Protein AF-A0A177G9Q6-F1 (afdb_monomer_lite)

Structure (mmCIF, N/CA/C/O backbone):
data_AF-A0A177G9Q6-F1
#
_entry.id   AF-A0A177G9Q6-F1
#
loop_
_atom_site.group_PDB
_atom_site.id
_atom_site.type_symbol
_atom_site.label_atom_id
_atom_site.label_alt_id
_atom_site.label_comp_id
_atom_site.label_asym_id
_atom_site.label_entity_id
_atom_site.label_seq_id
_atom_site.pdbx_PDB_ins_code
_atom_site.Cartn_x
_atom_site.Cartn_y
_atom_site.Cartn_z
_atom_site.occupancy
_atom_site.B_iso_or_equiv
_atom_site.auth_seq_id
_atom_site.auth_comp_id
_atom_site.auth_asym_id
_atom_site.auth_atom_id
_atom_site.pdbx_PDB_model_num
ATOM 1 N N . MET A 1 1 ? -25.061 -40.776 33.894 1.00 42.31 1 MET A N 1
ATOM 2 C CA . MET A 1 1 ? -26.021 -39.668 33.705 1.00 42.31 1 MET A CA 1
ATOM 3 C C . MET A 1 1 ? -25.817 -38.710 34.873 1.00 42.31 1 MET A C 1
ATOM 5 O O . MET A 1 1 ? -26.191 -39.049 35.984 1.00 42.31 1 MET A O 1
ATOM 9 N N . TYR A 1 2 ? -25.082 -37.614 34.669 1.00 44.81 2 TYR A N 1
ATOM 10 C CA . TYR A 1 2 ? -24.758 -36.653 35.731 1.00 44.81 2 TYR A CA 1
ATOM 11 C C . TYR A 1 2 ? -25.909 -35.644 35.813 1.00 44.81 2 TYR A C 1
ATOM 13 O O . TYR A 1 2 ? -26.026 -34.773 34.953 1.00 44.81 2 TYR A O 1
ATOM 21 N N . SER A 1 3 ? -26.826 -35.818 36.769 1.00 57.97 3 SER A N 1
ATOM 22 C CA . SER A 1 3 ? -27.884 -34.833 37.003 1.00 57.97 3 SER A CA 1
ATOM 23 C C . SER A 1 3 ? -27.268 -33.638 37.719 1.00 57.97 3 SER A C 1
ATOM 25 O O . SER A 1 3 ? -26.846 -33.749 38.870 1.00 57.97 3 SER A O 1
ATOM 27 N N . VAL A 1 4 ? -27.191 -32.506 37.030 1.00 67.00 4 VAL A N 1
ATOM 28 C CA . VAL A 1 4 ? -26.688 -31.271 37.624 1.00 67.00 4 VAL A CA 1
ATOM 29 C C . VAL A 1 4 ? -27.657 -30.815 38.727 1.00 67.00 4 VAL A C 1
ATOM 31 O O . VAL A 1 4 ? -28.857 -30.740 38.452 1.00 67.00 4 VAL A O 1
ATOM 34 N N . PRO A 1 5 ? -27.186 -30.518 39.954 1.00 74.94 5 PRO A N 1
ATOM 35 C CA . PRO A 1 5 ? -28.054 -30.078 41.039 1.00 74.94 5 PRO A CA 1
ATOM 36 C C . PRO A 1 5 ? -28.786 -28.790 40.666 1.00 74.94 5 PRO A C 1
ATOM 38 O O . PRO A 1 5 ? -28.171 -27.814 40.232 1.00 74.94 5 PRO A O 1
ATOM 41 N N . VAL A 1 6 ? -30.100 -28.802 40.864 1.00 76.50 6 VAL A N 1
ATOM 42 C CA . VAL A 1 6 ? -30.964 -27.632 40.734 1.00 76.50 6 VAL A CA 1
ATOM 43 C C . VAL A 1 6 ? -31.410 -27.250 42.140 1.00 76.50 6 VAL A C 1
ATOM 45 O O . VAL A 1 6 ? -32.151 -27.996 42.778 1.00 76.50 6 VAL A O 1
ATOM 48 N N . VAL A 1 7 ? -30.936 -26.112 42.640 1.00 84.81 7 VAL A N 1
ATOM 49 C CA . VAL A 1 7 ? -31.293 -25.587 43.965 1.00 84.81 7 VAL A CA 1
ATOM 50 C C . VAL A 1 7 ? -32.283 -24.448 43.771 1.00 84.81 7 VAL A C 1
ATOM 52 O O . VAL A 1 7 ? -32.033 -23.535 42.990 1.00 84.81 7 VAL A O 1
ATOM 55 N N . LYS A 1 8 ? -33.419 -24.490 44.465 1.00 80.31 8 LYS A N 1
ATOM 56 C CA . LYS A 1 8 ? -34.385 -23.387 44.461 1.00 80.31 8 LYS A CA 1
ATOM 57 C C . LYS A 1 8 ? -34.180 -22.520 45.694 1.00 80.31 8 LYS A C 1
ATOM 59 O O . LYS A 1 8 ? -34.142 -23.046 46.802 1.00 80.31 8 LYS A O 1
ATOM 64 N N . ASP A 1 9 ? -34.098 -21.216 45.477 1.00 80.75 9 ASP A N 1
ATOM 65 C CA . ASP A 1 9 ? -34.126 -20.192 46.516 1.00 80.75 9 ASP A CA 1
ATOM 66 C C . ASP A 1 9 ? -35.267 -19.219 46.192 1.00 80.75 9 ASP A C 1
ATOM 68 O O . ASP A 1 9 ? -35.177 -18.394 45.279 1.00 80.75 9 ASP A O 1
ATOM 72 N N . GLY A 1 10 ? -36.409 -19.409 46.855 1.00 84.19 10 GLY A N 1
ATOM 73 C CA . GLY A 1 10 ? -37.649 -18.708 46.520 1.00 84.19 10 GLY A CA 1
ATOM 74 C C . GLY A 1 10 ? -38.084 -18.949 45.068 1.00 84.19 10 GLY A C 1
ATOM 75 O O . GLY A 1 10 ? -38.357 -20.082 44.666 1.00 84.19 10 GLY A O 1
ATOM 76 N N . THR A 1 11 ? -38.172 -17.874 44.278 1.00 78.44 11 THR A N 1
ATOM 77 C CA . THR A 1 11 ? -38.502 -17.915 42.840 1.00 78.44 11 THR A CA 1
ATOM 78 C C . THR A 1 11 ? -37.280 -18.123 41.941 1.00 78.44 11 THR A C 1
ATOM 80 O O . THR A 1 11 ? -37.437 -18.335 40.737 1.00 78.44 11 THR A O 1
ATOM 83 N N . VAL A 1 12 ? -36.066 -18.086 42.497 1.00 58.09 12 VAL A N 1
ATOM 84 C CA . VAL A 1 12 ? -34.815 -18.221 41.750 1.00 58.09 12 VAL A CA 1
ATOM 85 C C . VAL A 1 12 ? -34.388 -19.684 41.723 1.00 58.09 12 VAL A C 1
ATOM 87 O O . VAL A 1 12 ? -34.431 -20.396 42.725 1.00 58.09 12 VAL A O 1
ATOM 90 N N . THR A 1 13 ? -33.976 -20.148 40.546 1.00 74.19 13 THR A N 1
ATOM 91 C CA . THR A 1 13 ? -33.440 -21.496 40.351 1.00 74.19 13 THR A CA 1
ATOM 92 C C . THR A 1 13 ? -31.955 -21.406 40.023 1.00 74.19 13 THR A C 1
ATOM 94 O O . THR A 1 13 ? -31.574 -20.862 38.989 1.00 74.19 13 THR A O 1
ATOM 97 N N . TRP A 1 14 ? -31.128 -21.959 40.901 1.00 69.69 14 TRP A N 1
ATOM 98 C CA . TRP A 1 14 ? -29.680 -22.041 40.770 1.00 69.69 14 TRP A CA 1
ATOM 99 C C . TRP A 1 14 ? -29.287 -23.395 40.179 1.00 69.69 14 TRP A C 1
ATOM 101 O O . TRP A 1 14 ? -29.721 -24.443 40.657 1.00 69.69 14 TRP A O 1
ATOM 111 N N . GLN A 1 15 ? -28.449 -23.381 39.146 1.00 71.06 15 GLN A N 1
ATOM 112 C CA . GLN A 1 15 ? -27.892 -24.581 38.523 1.00 71.06 15 GLN A CA 1
ATOM 113 C C . GLN A 1 15 ? -26.395 -24.352 38.292 1.00 71.06 15 GLN A C 1
ATOM 115 O O . GLN A 1 15 ? -26.015 -23.393 37.624 1.00 71.06 15 GLN A O 1
ATOM 120 N N . PHE A 1 16 ? -25.545 -25.214 38.852 1.00 65.50 16 PHE A N 1
ATOM 121 C CA . PHE A 1 16 ? -24.084 -25.068 38.803 1.00 65.50 16 PHE A CA 1
ATOM 122 C C . PHE A 1 16 ? -23.466 -26.027 37.784 1.00 65.50 16 PHE A C 1
ATOM 124 O O . PHE A 1 16 ? -23.753 -27.213 37.827 1.00 65.50 16 PHE A O 1
ATOM 131 N N . GLY A 1 17 ? -22.569 -25.559 36.913 1.00 58.47 17 GLY A N 1
ATOM 132 C CA . GLY A 1 17 ? -21.760 -26.455 36.071 1.00 58.47 17 GLY A CA 1
ATOM 133 C C . GLY A 1 17 ? -22.333 -26.796 34.692 1.00 58.47 17 GLY A C 1
ATOM 134 O O . GLY A 1 17 ? -21.924 -27.792 34.104 1.00 58.47 17 GLY A O 1
ATOM 135 N N . GLN A 1 18 ? -23.243 -25.980 34.149 1.00 54.97 18 GLN A N 1
ATOM 136 C CA . GLN A 1 18 ? -23.388 -25.891 32.694 1.00 54.97 18 GLN A CA 1
ATOM 137 C C . GLN A 1 18 ? -22.551 -24.723 32.176 1.00 54.97 18 GLN A C 1
ATOM 139 O O . GLN A 1 18 ? -22.666 -23.607 32.681 1.00 54.97 18 GLN A O 1
ATOM 144 N N . GLU A 1 19 ? -21.760 -24.980 31.139 1.00 53.16 19 GLU A N 1
ATOM 145 C CA . GLU A 1 19 ? -21.202 -23.952 30.268 1.00 53.16 19 GLU A CA 1
ATOM 146 C C . GLU A 1 19 ? -22.377 -23.292 29.530 1.00 53.16 19 GLU A C 1
ATOM 148 O O . GLU A 1 19 ? -22.834 -23.749 28.485 1.00 53.16 19 GLU A O 1
ATOM 153 N N . LYS A 1 20 ? -22.985 -22.276 30.147 1.00 52.31 20 LYS A N 1
ATOM 154 C CA . LYS A 1 20 ? -23.973 -21.449 29.460 1.00 52.31 20 LYS A CA 1
ATOM 155 C C . LYS A 1 20 ? -23.225 -20.364 28.706 1.00 52.31 20 LYS A C 1
ATOM 157 O O . LYS A 1 20 ? -22.438 -19.634 29.304 1.00 52.31 20 LYS A O 1
ATOM 162 N N . ALA A 1 21 ? -23.520 -20.236 27.414 1.00 50.88 21 ALA A N 1
ATOM 163 C CA . ALA A 1 21 ? -23.187 -19.053 26.639 1.00 50.88 21 ALA A CA 1
ATOM 164 C C . ALA A 1 21 ? -23.815 -17.835 27.337 1.00 50.88 21 ALA A C 1
ATOM 166 O O . ALA A 1 21 ? -25.024 -17.616 27.271 1.00 50.88 21 ALA A O 1
ATOM 167 N N . SER A 1 22 ? -23.008 -17.096 28.094 1.00 55.69 22 SER A N 1
ATOM 168 C CA . SER A 1 22 ? -23.410 -15.812 28.652 1.00 55.69 22 SER A CA 1
ATOM 169 C C . SER A 1 22 ? -23.321 -14.791 27.525 1.00 55.69 22 SER A C 1
ATOM 171 O O . SER A 1 22 ? -22.231 -14.499 27.039 1.00 55.69 22 SER A O 1
ATOM 173 N N . THR A 1 23 ? -24.463 -14.286 27.065 1.00 57.28 23 THR A N 1
ATOM 174 C CA . THR A 1 23 ? -24.506 -13.213 26.070 1.00 57.28 23 THR A CA 1
ATOM 175 C C . THR A 1 23 ? -24.703 -11.892 26.796 1.00 57.28 23 THR A C 1
ATOM 177 O O . THR A 1 23 ? -25.769 -11.630 27.349 1.00 57.28 23 THR A O 1
ATOM 180 N N . ILE A 1 24 ? -23.676 -11.047 26.787 1.00 63.47 24 ILE A N 1
ATOM 181 C CA . ILE A 1 24 ? -23.816 -9.639 27.152 1.00 63.47 24 ILE A CA 1
ATOM 182 C C . ILE A 1 24 ? -24.292 -8.923 25.886 1.00 63.47 24 ILE A C 1
ATOM 184 O O . ILE A 1 24 ? -23.531 -8.788 24.934 1.00 63.47 24 ILE A O 1
ATOM 188 N N . SER A 1 25 ? -25.555 -8.490 25.849 1.00 65.50 25 SER A N 1
ATOM 189 C CA . SER A 1 25 ? -26.095 -7.734 24.704 1.00 65.50 25 SER A CA 1
ATOM 190 C C . SER A 1 25 ? -25.473 -6.341 24.579 1.00 65.50 25 SER A C 1
ATOM 192 O O . SER A 1 25 ? -25.508 -5.732 23.514 1.00 65.50 25 SER A O 1
ATOM 194 N N . SER A 1 26 ? -24.938 -5.837 25.694 1.00 64.25 26 SER A N 1
ATOM 195 C CA . SER A 1 26 ? -24.557 -4.449 25.889 1.00 64.25 26 SER A CA 1
ATOM 196 C C . SER A 1 26 ? -23.526 -4.335 27.021 1.00 64.25 26 SER A C 1
ATOM 198 O O . SER A 1 26 ? -23.869 -4.590 28.170 1.00 64.25 26 SER A O 1
ATOM 200 N N . GLY A 1 27 ? -22.271 -3.976 26.713 1.00 67.38 27 GLY A N 1
ATOM 201 C CA . GLY A 1 27 ? -21.197 -3.859 27.715 1.00 67.38 27 GLY A CA 1
ATOM 202 C C . GLY A 1 27 ? -21.108 -2.481 28.381 1.00 67.38 27 GLY A C 1
ATOM 203 O O . GLY A 1 27 ? -21.136 -2.378 29.602 1.00 67.38 27 GLY A O 1
ATOM 204 N N . MET A 1 28 ? -21.020 -1.414 27.582 1.00 75.12 28 MET A N 1
ATOM 205 C CA . MET A 1 28 ? -20.854 -0.041 28.069 1.00 75.12 28 MET A CA 1
ATOM 206 C C . MET A 1 28 ? -21.496 0.942 27.086 1.00 75.12 28 MET A C 1
ATOM 208 O O . MET A 1 28 ? -21.214 0.887 25.892 1.00 75.12 28 MET A O 1
ATOM 212 N N . PHE A 1 29 ? -22.384 1.805 27.587 1.00 73.56 29 PHE A N 1
ATOM 213 C CA . PHE A 1 29 ? -23.139 2.788 26.803 1.00 73.56 29 PHE A CA 1
ATOM 214 C C . PHE A 1 29 ? -23.009 4.148 27.475 1.00 73.56 29 PHE A C 1
ATOM 216 O O . PHE A 1 29 ? -23.296 4.279 28.665 1.00 73.56 29 PHE A O 1
ATOM 223 N N . TRP A 1 30 ? -22.608 5.156 26.708 1.00 76.00 30 TRP A N 1
ATOM 224 C CA . TRP A 1 30 ? -22.584 6.546 27.149 1.00 76.00 30 TRP A CA 1
ATOM 225 C C . TRP A 1 30 ? -23.583 7.354 26.320 1.00 76.00 30 TRP A C 1
ATOM 227 O O . TRP A 1 30 ? -23.674 7.175 25.107 1.00 76.00 30 TRP A O 1
ATOM 237 N N . THR A 1 31 ? -24.354 8.223 26.976 1.00 74.31 31 THR A N 1
ATOM 238 C CA . THR A 1 31 ? -25.409 9.044 26.356 1.00 74.31 31 THR A CA 1
ATOM 239 C C . THR A 1 31 ? -25.266 10.496 26.806 1.00 74.31 31 THR A C 1
ATOM 241 O O . THR A 1 31 ? -25.204 10.737 28.011 1.00 74.31 31 THR A O 1
ATOM 244 N N . GLY A 1 32 ? -25.215 11.454 25.877 1.00 77.25 32 GLY A N 1
ATOM 245 C CA . GLY A 1 32 ? -25.028 12.886 26.163 1.00 77.25 32 GLY A CA 1
ATOM 246 C C . GLY A 1 32 ? -24.158 13.593 25.113 1.00 77.25 32 GLY A C 1
ATOM 247 O O . GLY A 1 32 ? -23.614 12.933 24.231 1.00 77.25 32 GLY A O 1
ATOM 248 N N . ASP A 1 33 ? -24.032 14.920 25.214 1.00 76.00 33 ASP A N 1
ATOM 249 C CA . ASP A 1 33 ? -23.442 15.768 24.159 1.00 76.00 33 ASP A CA 1
ATOM 250 C C . ASP A 1 33 ? -21.900 15.767 24.126 1.00 76.00 33 ASP A C 1
ATOM 252 O O . ASP A 1 33 ? -21.309 16.020 23.078 1.00 76.00 33 ASP A O 1
ATOM 256 N N . ALA A 1 34 ? -21.232 15.475 25.250 1.00 75.31 34 ALA A N 1
ATOM 257 C CA . ALA A 1 34 ? -19.776 15.335 25.317 1.00 75.31 34 ALA A CA 1
ATOM 258 C C . ALA A 1 34 ? -19.337 14.506 26.535 1.00 75.31 34 ALA A C 1
ATOM 260 O O . ALA A 1 34 ? -19.790 14.744 27.654 1.00 75.31 34 ALA A O 1
ATOM 261 N N . PHE A 1 35 ? -18.405 13.577 26.318 1.00 75.69 35 PHE A N 1
ATOM 262 C CA . PHE A 1 35 ? -17.672 12.866 27.367 1.00 75.69 35 PHE A CA 1
ATOM 263 C C . PHE A 1 35 ? -16.181 12.956 27.056 1.00 75.69 35 PHE A C 1
ATOM 265 O O . PHE A 1 35 ? -15.772 12.639 25.940 1.00 75.69 35 PHE A O 1
ATOM 272 N N . ASP A 1 36 ? -15.381 13.380 28.031 1.00 75.25 36 ASP A N 1
ATOM 273 C CA . ASP A 1 36 ? -13.925 13.442 27.904 1.00 75.25 36 ASP A CA 1
ATOM 274 C C . ASP A 1 36 ? -13.302 12.223 28.596 1.00 75.25 36 ASP A C 1
ATOM 276 O O . ASP A 1 36 ? -13.388 12.068 29.817 1.00 75.25 36 ASP A O 1
ATOM 280 N N . PHE A 1 37 ? -12.724 11.325 27.800 1.00 73.25 37 PHE A N 1
ATOM 281 C CA . PHE A 1 37 ? -11.981 10.159 28.268 1.00 73.25 37 PHE A CA 1
ATOM 282 C C . PHE A 1 37 ? -10.533 10.297 27.806 1.00 73.25 37 PHE A C 1
ATOM 284 O O . PHE A 1 37 ? -10.243 10.195 26.618 1.00 73.25 37 PHE A O 1
ATOM 291 N N . ILE A 1 38 ? -9.616 10.486 28.758 1.00 68.38 38 ILE A N 1
ATOM 292 C CA . ILE A 1 38 ? -8.183 10.627 28.457 1.00 68.38 38 ILE A CA 1
ATOM 293 C C . ILE A 1 38 ? -7.560 9.261 28.138 1.00 68.38 38 ILE A C 1
ATOM 295 O O . ILE A 1 38 ? -6.846 9.118 27.151 1.00 68.38 38 ILE A O 1
ATOM 299 N N . SER A 1 39 ? -7.826 8.243 28.962 1.00 73.38 39 SER A N 1
ATOM 300 C CA . SER A 1 39 ? -7.489 6.849 28.659 1.00 73.38 39 SER A CA 1
ATOM 301 C C . SER A 1 39 ? -8.265 5.887 29.559 1.00 73.38 39 SER A C 1
ATOM 303 O O . SER A 1 39 ? -8.457 6.160 30.742 1.00 73.38 39 SER A O 1
ATOM 305 N N . ALA A 1 40 ? -8.677 4.743 29.011 1.00 76.00 40 ALA A N 1
ATOM 306 C CA . ALA A 1 40 ? -9.217 3.628 29.791 1.00 76.00 40 ALA A CA 1
ATOM 307 C C . ALA A 1 40 ? -8.111 2.725 30.376 1.00 76.00 40 ALA A C 1
ATOM 309 O O . ALA A 1 40 ? -8.327 2.062 31.387 1.00 76.00 40 ALA A O 1
ATOM 310 N N . ILE A 1 41 ? -6.928 2.701 29.747 1.00 81.38 41 ILE A N 1
ATOM 311 C CA . ILE A 1 41 ? -5.764 1.908 30.161 1.00 81.38 41 ILE A CA 1
ATOM 312 C C . ILE A 1 41 ? -4.532 2.816 30.121 1.00 81.38 41 ILE A C 1
ATOM 314 O O . ILE A 1 41 ? -4.116 3.269 29.055 1.00 81.38 41 ILE A O 1
ATOM 318 N N . ALA A 1 42 ? -3.962 3.118 31.285 1.00 77.50 42 ALA A N 1
ATOM 319 C CA . ALA A 1 42 ? -2.935 4.150 31.442 1.00 77.50 42 ALA A CA 1
ATOM 320 C C . ALA A 1 42 ? -1.625 3.603 32.041 1.00 77.50 42 ALA A C 1
ATOM 322 O O . ALA A 1 42 ? -1.473 2.390 32.224 1.00 77.50 42 ALA A O 1
ATOM 323 N N . SER A 1 43 ? -0.682 4.519 32.297 1.00 72.19 43 SER A N 1
ATOM 324 C CA . SER A 1 43 ? 0.678 4.293 32.812 1.00 72.19 43 SER A CA 1
ATOM 325 C C . SER A 1 43 ? 0.788 3.126 33.799 1.00 72.19 43 SER A C 1
ATOM 327 O O . SER A 1 43 ? -0.053 2.971 34.679 1.00 72.19 43 SER A O 1
ATOM 329 N N . ASP A 1 44 ? 1.848 2.327 33.641 1.00 77.31 44 ASP A N 1
ATOM 330 C CA . ASP A 1 44 ? 2.201 1.158 34.466 1.00 77.31 44 ASP A CA 1
ATOM 331 C C . ASP A 1 44 ? 1.287 -0.075 34.335 1.00 77.31 44 ASP A C 1
ATOM 333 O O . ASP A 1 44 ? 1.523 -1.100 34.983 1.00 77.31 44 A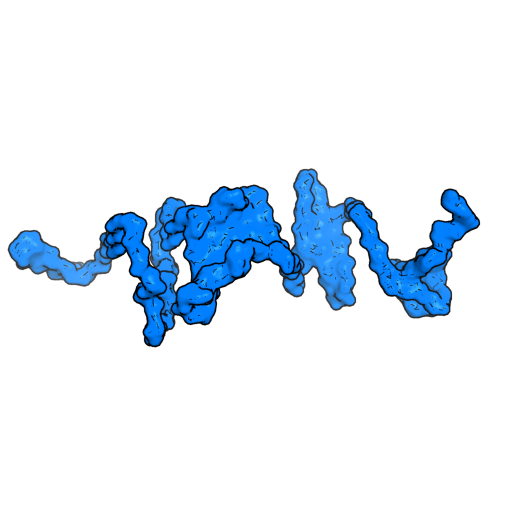SP A O 1
ATOM 337 N N . THR A 1 45 ? 0.293 -0.051 33.437 1.00 84.56 45 THR A N 1
ATOM 338 C CA . THR A 1 45 ? -0.497 -1.253 33.133 1.00 84.56 45 THR A CA 1
ATOM 339 C C . THR A 1 45 ? 0.297 -2.221 32.254 1.00 84.56 45 THR A C 1
ATOM 341 O O . THR A 1 45 ? 0.556 -1.959 31.080 1.00 84.56 45 THR A O 1
ATOM 344 N N . LYS A 1 46 ? 0.638 -3.394 32.798 1.00 88.94 46 LYS A N 1
ATOM 345 C CA . LYS A 1 46 ? 1.222 -4.498 32.028 1.00 88.94 46 LYS A CA 1
ATOM 346 C C . LYS A 1 46 ? 0.122 -5.398 31.470 1.00 88.94 46 LYS A C 1
ATOM 348 O O . LYS A 1 46 ? -0.390 -6.267 32.172 1.00 88.94 46 LYS A O 1
ATOM 353 N N . ILE A 1 47 ? -0.195 -5.234 30.192 1.00 88.88 47 ILE A N 1
ATOM 354 C CA . ILE A 1 47 ? -1.038 -6.183 29.460 1.00 88.88 47 ILE A CA 1
ATOM 355 C C . ILE A 1 47 ? -0.143 -7.340 28.996 1.00 88.88 47 ILE A C 1
ATOM 357 O O . ILE A 1 47 ? 0.864 -7.123 28.327 1.00 88.88 47 ILE A O 1
ATOM 361 N N . THR A 1 48 ? -0.468 -8.571 29.389 1.00 94.88 48 THR A N 1
ATOM 362 C CA . THR A 1 48 ? 0.334 -9.766 29.064 1.00 94.88 48 THR A CA 1
ATOM 363 C C . THR A 1 48 ? -0.110 -10.480 27.784 1.00 94.88 48 THR A C 1
ATOM 365 O O . THR A 1 48 ? 0.587 -11.392 27.346 1.00 94.88 48 THR A O 1
ATOM 368 N N . GLN A 1 49 ? -1.244 -10.076 27.196 1.00 93.75 49 GLN A N 1
ATOM 369 C CA . GLN A 1 49 ? -1.814 -10.601 25.943 1.00 93.75 49 GLN A CA 1
ATOM 370 C C . GLN A 1 49 ? -2.430 -9.458 25.099 1.00 93.75 49 GLN A C 1
ATOM 372 O O . GLN A 1 49 ? -1.853 -8.375 25.040 1.00 93.75 49 GLN A O 1
ATOM 377 N N . ALA A 1 50 ? -3.570 -9.669 24.431 1.00 91.75 50 ALA A N 1
ATOM 378 C CA . ALA A 1 50 ? -4.264 -8.636 23.662 1.00 91.75 50 ALA A CA 1
ATOM 379 C C . ALA A 1 50 ? -5.275 -7.854 24.521 1.00 91.75 50 ALA A C 1
ATOM 381 O O . ALA A 1 50 ? -5.941 -8.422 25.384 1.00 91.75 50 ALA A O 1
ATOM 382 N N . VAL A 1 51 ? -5.416 -6.549 24.255 1.00 89.12 51 VAL A N 1
ATOM 383 C CA . VAL A 1 51 ? -6.486 -5.710 24.844 1.00 89.12 51 VAL A CA 1
ATOM 384 C C . VAL A 1 51 ? -7.861 -6.125 24.317 1.00 89.12 51 VAL A C 1
ATOM 386 O O . VAL A 1 51 ? -8.847 -6.082 25.045 1.00 89.12 51 VAL A O 1
ATOM 389 N N . LEU A 1 52 ? -7.909 -6.552 23.056 1.00 90.62 52 LEU A N 1
ATOM 390 C CA . LEU A 1 52 ? -9.084 -7.099 22.396 1.00 90.62 52 LEU A CA 1
ATOM 391 C C . LEU A 1 52 ? -8.669 -8.392 21.691 1.00 90.62 52 LEU A C 1
ATOM 393 O O . LEU A 1 52 ? -7.912 -8.345 20.724 1.00 90.62 52 LEU A O 1
ATOM 397 N N . ASP A 1 53 ? -9.145 -9.533 22.188 1.00 92.12 53 ASP A N 1
ATOM 398 C CA . ASP A 1 53 ? -8.911 -10.850 21.591 1.00 92.12 53 ASP A CA 1
ATOM 399 C C . ASP A 1 53 ? -10.239 -11.430 21.099 1.00 92.12 53 ASP A C 1
ATOM 401 O O . ASP A 1 53 ? -11.162 -11.665 21.877 1.00 92.12 53 ASP A O 1
ATOM 405 N N . THR A 1 54 ? -10.336 -11.639 19.789 1.00 92.38 54 THR A N 1
ATOM 406 C CA . THR A 1 54 ? -11.511 -12.228 19.133 1.00 92.38 54 THR A CA 1
ATOM 407 C C . THR A 1 54 ? -11.184 -13.561 18.455 1.00 92.38 54 THR A C 1
ATOM 409 O O . THR A 1 54 ? -11.972 -14.051 17.652 1.00 92.38 54 THR A O 1
ATOM 412 N N . SER A 1 55 ? -10.053 -14.189 18.797 1.00 93.31 55 SER A N 1
ATOM 413 C CA . SER A 1 55 ? -9.514 -15.383 18.124 1.00 93.31 55 SER A CA 1
ATOM 414 C C . SER A 1 55 ? -10.448 -16.602 18.086 1.00 93.31 55 SER A C 1
ATOM 416 O O . SER A 1 55 ? -10.314 -17.435 17.193 1.00 93.31 55 SER A O 1
ATOM 418 N N . VAL A 1 56 ? -11.407 -16.704 19.012 1.00 91.44 56 VAL A N 1
ATOM 419 C CA . VAL A 1 56 ? -12.418 -17.783 19.065 1.00 91.44 56 VAL A CA 1
ATOM 420 C C . VAL A 1 56 ? -13.857 -17.291 18.868 1.00 91.44 56 VAL A C 1
ATOM 422 O O . VAL A 1 56 ? -14.802 -18.073 18.982 1.00 91.44 56 VAL A O 1
ATOM 425 N N . ALA A 1 57 ? -14.049 -15.999 18.599 1.00 90.38 57 ALA A N 1
ATOM 426 C CA . ALA A 1 57 ? -15.375 -15.425 18.414 1.00 90.38 57 ALA A CA 1
ATOM 427 C C . ALA A 1 57 ? -15.954 -15.793 17.036 1.00 90.38 57 ALA A C 1
ATOM 429 O O . ALA A 1 57 ? -15.247 -15.834 16.031 1.00 90.38 57 ALA A O 1
ATOM 430 N N . GLN A 1 58 ? -17.263 -16.051 16.989 1.00 91.06 58 GLN A N 1
ATOM 431 C CA . GLN A 1 58 ? -17.999 -16.320 15.752 1.00 91.06 58 GLN A CA 1
ATOM 432 C C . GLN A 1 58 ? -18.801 -15.077 15.362 1.00 91.06 58 GLN A C 1
ATOM 434 O O . GLN A 1 58 ? -19.606 -14.587 16.154 1.00 91.06 58 GLN A O 1
ATOM 439 N N . PHE A 1 59 ? -18.584 -14.577 14.147 1.00 91.00 59 PHE A N 1
ATOM 440 C CA . PHE A 1 59 ? -19.217 -13.361 13.641 1.00 91.00 59 PHE A CA 1
ATOM 441 C C . PHE A 1 59 ? -20.360 -13.712 12.689 1.00 91.00 59 PHE A C 1
ATOM 443 O O . PHE A 1 59 ? -20.225 -14.578 11.824 1.00 91.00 59 PHE A O 1
ATOM 450 N N . GLY A 1 60 ? -21.495 -13.031 12.859 1.00 94.50 60 GLY A N 1
ATOM 451 C CA . GLY A 1 60 ? -22.541 -12.998 11.840 1.00 94.50 60 GLY A CA 1
ATOM 452 C C . GLY A 1 60 ? -22.096 -12.187 10.613 1.00 94.50 60 GLY A C 1
ATOM 453 O O . GLY A 1 60 ? -21.090 -11.484 10.687 1.00 94.50 60 GLY A O 1
ATOM 454 N N . PRO A 1 61 ? -22.846 -12.239 9.499 1.00 94.75 61 PRO A N 1
ATOM 455 C CA . PRO A 1 61 ? -22.452 -11.605 8.236 1.00 94.75 61 PRO A CA 1
ATOM 456 C C . PRO A 1 61 ? -22.259 -10.082 8.321 1.00 94.75 61 PRO A C 1
ATOM 458 O O . PRO A 1 61 ? -21.447 -9.545 7.579 1.00 94.75 61 PRO A O 1
ATOM 461 N N . ASP A 1 62 ? -22.955 -9.409 9.242 1.00 95.38 62 ASP A N 1
ATOM 462 C CA . ASP A 1 62 ? -22.920 -7.945 9.402 1.00 95.38 62 ASP A CA 1
ATOM 463 C C . ASP A 1 62 ? -22.205 -7.490 10.688 1.00 95.38 62 ASP A C 1
ATOM 465 O O . ASP A 1 62 ? -22.356 -6.340 11.121 1.00 95.38 62 ASP A O 1
ATOM 469 N N . ALA A 1 63 ? -21.507 -8.406 11.366 1.00 93.38 63 ALA A N 1
ATOM 470 C CA . ALA A 1 63 ? -20.829 -8.117 12.622 1.00 93.38 63 ALA A CA 1
ATOM 471 C C . ALA A 1 63 ? -19.411 -7.586 12.366 1.00 93.38 63 ALA A C 1
ATOM 473 O O . ALA A 1 63 ? -18.635 -8.207 11.646 1.00 93.38 63 ALA A O 1
ATOM 474 N N . ASP A 1 64 ? -19.060 -6.485 13.032 1.00 93.44 64 ASP A N 1
ATOM 475 C CA . ASP A 1 64 ? -17.721 -5.894 12.997 1.00 93.44 64 ASP A CA 1
ATOM 476 C C . ASP A 1 64 ? -17.055 -5.993 14.371 1.00 93.44 64 ASP A C 1
ATOM 478 O O . ASP A 1 64 ? -17.714 -5.858 15.403 1.00 93.44 64 ASP A O 1
ATOM 482 N N . VAL A 1 65 ? -15.730 -6.163 14.392 1.00 92.44 65 VAL A N 1
ATOM 483 C CA . VAL A 1 65 ? -14.935 -6.045 15.629 1.00 92.44 65 VAL A CA 1
ATOM 484 C C . VAL A 1 65 ? -14.896 -4.586 16.095 1.00 92.44 65 VAL A C 1
ATOM 486 O O . VAL A 1 65 ? -15.033 -4.299 17.282 1.00 92.44 65 VAL A O 1
ATOM 489 N N . ILE A 1 66 ? -14.718 -3.661 15.148 1.00 93.25 66 ILE A N 1
ATOM 490 C CA . ILE A 1 66 ? -14.699 -2.212 15.359 1.00 93.25 66 ILE A CA 1
ATOM 491 C C . ILE A 1 66 ? -15.500 -1.579 14.218 1.00 93.25 66 ILE A C 1
ATOM 493 O O . ILE A 1 66 ? -15.123 -1.712 13.057 1.00 93.25 66 ILE A O 1
ATOM 497 N N . ARG A 1 67 ? -16.584 -0.869 14.549 1.00 93.56 67 ARG A N 1
ATOM 498 C CA . ARG A 1 67 ? -17.352 -0.045 13.606 1.00 93.56 67 ARG A CA 1
ATOM 499 C C . ARG A 1 67 ? -17.203 1.417 13.991 1.00 93.56 67 ARG A C 1
ATOM 501 O O . ARG A 1 67 ? -17.472 1.790 15.130 1.00 93.56 67 ARG A O 1
ATOM 508 N N . MET A 1 68 ? -16.782 2.230 13.033 1.00 95.25 68 MET A N 1
ATOM 509 C CA . MET A 1 68 ? -16.476 3.641 13.231 1.00 95.25 68 MET A CA 1
ATOM 510 C C . MET A 1 68 ? -17.188 4.478 12.170 1.00 95.25 68 MET A C 1
ATOM 512 O O . MET A 1 68 ? -17.318 4.056 11.022 1.00 95.25 68 MET A O 1
ATOM 516 N N . ALA A 1 69 ? -17.665 5.659 12.552 1.00 95.00 69 ALA A N 1
ATOM 517 C CA . ALA A 1 69 ? -18.152 6.650 11.601 1.00 95.00 69 ALA A CA 1
ATOM 518 C C . ALA A 1 69 ? -16.971 7.257 10.816 1.00 95.00 69 ALA A C 1
ATOM 520 O O . ALA A 1 69 ? -15.858 7.325 11.350 1.00 95.00 69 ALA A O 1
ATOM 521 N N . PRO A 1 70 ? -17.188 7.747 9.583 1.00 95.62 70 PRO A N 1
ATOM 522 C CA . PRO A 1 70 ? -16.144 8.443 8.837 1.00 95.62 70 PRO A CA 1
ATOM 523 C C . PRO A 1 70 ? -15.516 9.596 9.635 1.00 95.62 70 PRO A C 1
ATOM 525 O O . PRO A 1 70 ? -16.204 10.303 10.373 1.00 95.62 70 PRO A O 1
ATOM 528 N N . GLY A 1 71 ? -14.201 9.772 9.498 1.00 93.69 71 GLY A N 1
ATOM 529 C CA . GLY A 1 71 ? -13.405 10.763 10.231 1.00 93.69 71 GLY A CA 1
ATOM 530 C C . GLY A 1 71 ? -13.048 10.372 11.673 1.00 93.69 71 GLY A C 1
ATOM 531 O O . GLY A 1 71 ? -12.218 11.037 12.302 1.00 93.69 71 GLY A O 1
ATOM 532 N N . GLN A 1 72 ? -13.616 9.289 12.218 1.00 95.31 72 GLN A N 1
ATOM 533 C CA . GLN A 1 72 ? -13.084 8.683 13.439 1.00 95.31 72 GLN A CA 1
ATOM 534 C C . GLN A 1 72 ? -11.764 7.971 13.126 1.00 95.31 72 GLN A C 1
ATOM 536 O O . GLN A 1 72 ? -11.583 7.414 12.042 1.00 95.31 72 GLN A O 1
ATOM 541 N N . ARG A 1 73 ? -10.836 7.980 14.087 1.00 94.75 73 ARG A N 1
ATOM 542 C CA . ARG A 1 73 ? -9.454 7.544 13.870 1.00 94.75 73 ARG A CA 1
ATOM 543 C C . ARG A 1 73 ? -8.956 6.578 14.929 1.00 94.75 73 ARG A C 1
ATOM 545 O O . ARG A 1 73 ? -9.294 6.712 16.103 1.00 94.75 73 ARG A O 1
ATOM 552 N N . LEU A 1 74 ? -8.124 5.642 14.493 1.00 95.69 74 LEU A N 1
ATOM 553 C CA . LEU A 1 74 ? -7.259 4.840 15.349 1.00 95.69 74 LEU A CA 1
ATOM 554 C C . LEU A 1 74 ? -5.898 5.534 15.422 1.00 95.69 74 LEU A C 1
ATOM 556 O O . LEU A 1 74 ? -5.320 5.845 14.381 1.00 95.69 74 LEU A O 1
ATOM 560 N N . ASP A 1 75 ? -5.408 5.802 16.630 1.00 94.12 75 ASP A N 1
ATOM 561 C CA . ASP A 1 75 ? -4.143 6.503 16.869 1.00 94.12 75 ASP A CA 1
ATOM 562 C C . ASP A 1 75 ? -3.008 5.512 17.178 1.00 94.12 75 ASP A C 1
ATOM 564 O O . ASP A 1 75 ? -3.134 4.649 18.045 1.00 94.12 75 ASP A O 1
ATOM 568 N N . PHE A 1 76 ? -1.892 5.663 16.470 1.00 94.81 76 PHE A N 1
ATOM 569 C CA . PHE A 1 76 ? -0.665 4.872 16.584 1.00 94.81 76 PHE A CA 1
ATOM 570 C C . PHE A 1 76 ? 0.534 5.721 17.047 1.00 94.81 76 PHE A C 1
ATOM 572 O O . PHE A 1 76 ? 1.690 5.339 16.853 1.00 94.81 76 PHE A O 1
ATOM 579 N N . SER A 1 77 ? 0.287 6.897 17.630 1.00 92.56 77 SER A N 1
ATOM 580 C CA . SER A 1 77 ? 1.332 7.793 18.144 1.00 92.56 77 SER A CA 1
ATOM 581 C C . SER A 1 77 ? 1.982 7.240 19.424 1.00 92.56 77 SER A C 1
ATOM 583 O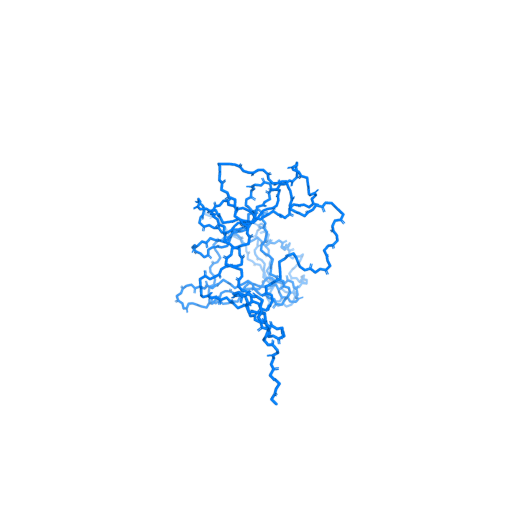 O . SER A 1 77 ? 1.314 6.687 20.294 1.00 92.56 77 SER A O 1
ATOM 585 N N . ALA A 1 78 ? 3.304 7.380 19.566 1.00 79.62 78 ALA A N 1
ATOM 586 C CA . ALA A 1 78 ? 4.108 6.514 20.439 1.00 79.62 78 ALA A CA 1
ATOM 587 C C . ALA A 1 78 ? 4.413 7.048 21.859 1.00 79.62 78 ALA A C 1
ATOM 589 O O . ALA A 1 78 ? 5.334 6.554 22.506 1.00 79.62 78 ALA A O 1
ATOM 590 N N . GLN A 1 79 ? 3.700 8.057 22.374 1.00 78.25 79 GLN A N 1
ATOM 591 C CA . GLN A 1 79 ? 4.086 8.714 23.639 1.00 78.25 79 GLN A CA 1
ATOM 592 C C . GLN A 1 79 ? 2.950 8.905 24.652 1.00 78.25 79 GLN A C 1
ATOM 594 O O . GLN A 1 79 ? 3.209 9.416 25.737 1.00 78.25 79 GLN A O 1
ATOM 599 N N . GLY A 1 80 ? 1.714 8.490 24.349 1.00 73.31 80 GLY A N 1
ATOM 600 C CA . GLY A 1 80 ? 0.602 8.491 25.315 1.00 73.31 80 GLY A CA 1
ATOM 601 C C . GLY A 1 80 ? 0.272 9.857 25.940 1.00 73.31 80 GLY A C 1
ATOM 602 O O . GLY A 1 80 ? -0.401 9.911 26.965 1.00 73.31 80 GLY A O 1
ATOM 603 N N . THR A 1 81 ? 0.754 10.961 25.358 1.00 81.50 81 THR A N 1
ATOM 604 C CA . THR A 1 81 ? 0.457 12.327 25.809 1.00 81.50 81 THR A CA 1
ATOM 605 C C . THR A 1 81 ? -0.440 13.026 24.801 1.00 81.50 81 THR A C 1
ATOM 607 O O . THR A 1 81 ? -0.263 12.864 23.593 1.00 81.50 81 THR A O 1
ATOM 610 N N . LEU A 1 82 ? -1.342 13.885 25.286 1.00 82.62 82 LEU A N 1
ATOM 611 C CA . LEU A 1 82 ? -2.243 14.667 24.431 1.00 82.62 82 LEU A CA 1
ATOM 612 C C . LEU A 1 82 ? -1.495 15.539 23.410 1.00 82.62 82 LEU A C 1
ATOM 614 O O . LEU A 1 82 ? -1.973 15.722 22.298 1.00 82.62 82 LEU A O 1
ATOM 618 N N . ALA A 1 83 ? -0.301 16.030 23.756 1.00 86.38 83 ALA A N 1
ATOM 619 C CA . ALA A 1 83 ? 0.526 16.843 22.860 1.00 86.38 83 ALA A CA 1
ATOM 620 C C . ALA A 1 83 ? 1.046 16.071 21.633 1.00 86.38 83 ALA A C 1
ATOM 622 O O . ALA A 1 83 ? 1.417 16.678 20.633 1.00 86.38 83 ALA A O 1
ATOM 623 N N . THR A 1 84 ? 1.099 14.742 21.723 1.00 87.31 84 THR A N 1
ATOM 624 C CA . THR A 1 84 ? 1.602 13.857 20.660 1.00 87.31 84 THR A CA 1
ATOM 625 C C . THR A 1 84 ? 0.516 12.974 20.056 1.00 87.31 84 THR A C 1
ATOM 627 O O . THR A 1 84 ? 0.810 12.184 19.161 1.00 87.31 84 THR A O 1
ATOM 630 N N . ALA A 1 85 ? -0.720 13.090 20.544 1.00 89.56 85 ALA A N 1
ATOM 631 C CA . ALA A 1 85 ? -1.844 12.308 20.063 1.00 89.56 85 ALA A CA 1
ATOM 632 C C . ALA A 1 85 ? -2.175 12.666 18.612 1.00 89.56 85 ALA A C 1
ATOM 634 O O . ALA A 1 85 ? -2.048 13.812 18.180 1.00 89.56 85 ALA A O 1
ATOM 635 N N . ASN A 1 86 ? -2.669 11.677 17.877 1.00 93.00 86 ASN A N 1
ATOM 636 C CA . ASN A 1 86 ? -3.113 11.783 16.492 1.00 93.00 86 ASN A CA 1
ATOM 637 C C . ASN A 1 86 ? -2.028 12.214 15.491 1.00 93.00 86 ASN A C 1
ATOM 639 O O . ASN A 1 86 ? -2.349 12.675 14.392 1.00 93.00 86 ASN A O 1
ATOM 643 N N . ASN A 1 87 ? -0.754 12.039 15.839 1.00 95.12 87 ASN A N 1
ATOM 644 C CA . ASN A 1 87 ? 0.352 12.242 14.913 1.00 95.12 87 ASN A CA 1
ATOM 645 C C . ASN A 1 87 ? 0.432 11.124 13.872 1.00 95.12 87 ASN A C 1
ATOM 647 O O . ASN A 1 87 ? 0.821 11.404 12.746 1.00 95.12 87 ASN A O 1
ATOM 651 N N . HIS A 1 88 ? 0.044 9.894 14.215 1.00 97.00 88 HIS A N 1
ATOM 652 C CA . HIS A 1 88 ? -0.025 8.750 13.303 1.00 97.00 88 HIS A CA 1
ATOM 653 C C . HIS A 1 88 ? -1.406 8.118 13.401 1.00 97.00 88 HIS A C 1
ATOM 655 O O . HIS A 1 88 ? -1.743 7.566 14.441 1.00 97.00 88 HIS A O 1
ATOM 661 N N . THR A 1 89 ? -2.220 8.194 12.351 1.00 97.31 89 THR A N 1
ATOM 662 C CA . THR A 1 89 ? -3.622 7.751 12.433 1.00 97.31 89 THR A CA 1
ATOM 663 C C . THR A 1 89 ? -4.043 6.890 11.255 1.00 97.31 89 THR A C 1
ATOM 665 O O . THR A 1 89 ? -3.503 7.035 10.162 1.00 97.31 89 THR A O 1
ATOM 668 N N . LEU A 1 90 ? -5.006 5.998 11.495 1.00 98.06 90 LEU A N 1
ATOM 669 C CA . LEU A 1 90 ? -5.726 5.238 10.474 1.00 98.06 90 LEU A CA 1
ATOM 670 C C . LEU A 1 90 ? -7.219 5.582 10.562 1.00 98.06 90 LEU A C 1
ATOM 672 O O . LEU A 1 90 ? -7.815 5.441 11.633 1.00 98.06 90 LEU A O 1
ATOM 676 N N . SER A 1 91 ? -7.816 6.034 9.463 1.00 97.44 91 SER A N 1
ATOM 677 C CA . SER A 1 91 ? -9.229 6.441 9.408 1.00 97.44 91 SER A CA 1
ATOM 678 C C . SER A 1 91 ? -9.822 6.251 8.014 1.00 97.44 91 SER A C 1
ATOM 680 O O . SER A 1 91 ? -9.099 6.254 7.021 1.00 97.44 91 SER A O 1
ATOM 682 N N . TYR A 1 92 ? -11.146 6.092 7.930 1.00 97.88 92 TYR A N 1
ATOM 683 C CA . TYR A 1 92 ? -11.877 6.240 6.668 1.00 97.88 92 TYR A CA 1
ATOM 684 C C . TYR A 1 92 ? -12.371 7.683 6.533 1.00 97.88 92 TYR A C 1
ATOM 686 O O . TYR A 1 92 ? -13.050 8.196 7.426 1.00 97.88 92 TYR A O 1
ATOM 694 N N . GLU A 1 93 ? -12.047 8.334 5.420 1.00 96.62 93 GLU A N 1
ATOM 695 C CA . GLU A 1 93 ? -12.346 9.742 5.162 1.00 96.62 93 GLU A CA 1
ATOM 696 C C . GLU A 1 93 ? -13.425 9.873 4.087 1.00 96.62 93 GLU A C 1
ATOM 698 O O . GLU A 1 93 ? -13.183 9.633 2.906 1.00 96.62 93 GLU A O 1
ATOM 703 N N . ALA A 1 94 ? -14.628 10.300 4.484 1.00 95.44 94 ALA A N 1
ATOM 704 C CA . ALA A 1 94 ? -15.768 10.405 3.566 1.00 95.44 94 ALA A CA 1
ATOM 705 C C . ALA A 1 94 ? -15.537 11.408 2.424 1.00 95.44 94 ALA A C 1
ATOM 707 O O . ALA A 1 94 ? -16.026 11.191 1.319 1.00 95.44 94 ALA A O 1
ATOM 708 N N . GLY A 1 95 ? -14.789 12.489 2.677 1.00 93.62 95 GLY A N 1
ATOM 709 C CA . GLY A 1 95 ? -14.468 13.486 1.650 1.00 93.62 95 GLY A CA 1
ATOM 710 C C . GLY A 1 95 ? -13.635 12.915 0.502 1.00 93.62 95 GLY A C 1
ATOM 711 O O . GLY A 1 95 ? -13.794 13.345 -0.636 1.00 93.62 95 GLY A O 1
ATOM 712 N N . ASP A 1 96 ? -12.824 11.902 0.803 1.00 93.88 96 ASP A N 1
ATOM 713 C CA . ASP A 1 96 ? -11.908 11.271 -0.142 1.00 93.88 96 ASP A CA 1
ATOM 714 C C . ASP A 1 96 ? -12.364 9.870 -0.575 1.00 93.88 96 ASP A C 1
ATOM 716 O O . ASP A 1 96 ? -11.747 9.284 -1.462 1.00 93.88 96 ASP A O 1
ATOM 720 N N . SER A 1 97 ? -13.438 9.341 0.029 1.00 96.88 97 SER A N 1
ATOM 721 C CA . SER A 1 97 ? -13.928 7.967 -0.173 1.00 96.88 97 SER A CA 1
ATOM 722 C C . SER A 1 97 ? -12.791 6.941 -0.077 1.00 96.88 97 SER A C 1
ATOM 724 O O . SER A 1 97 ? -12.580 6.129 -0.981 1.00 96.88 97 SER A O 1
ATOM 726 N N . ALA A 1 98 ? -11.989 7.053 0.988 1.00 97.69 98 ALA A N 1
ATOM 727 C CA . ALA A 1 98 ? -10.757 6.288 1.137 1.00 97.69 98 ALA A CA 1
ATOM 728 C C . ALA A 1 98 ? -10.427 5.933 2.591 1.00 97.69 98 ALA A C 1
ATOM 730 O O . ALA A 1 98 ? -10.655 6.716 3.514 1.00 97.69 98 ALA A O 1
ATOM 731 N N . LEU A 1 99 ? -9.809 4.762 2.772 1.00 98.00 99 LEU A N 1
ATOM 732 C CA . LEU A 1 99 ? -9.057 4.409 3.973 1.00 98.00 99 LEU A CA 1
ATOM 733 C C . LEU A 1 99 ? -7.669 5.056 3.901 1.00 98.00 99 LEU A C 1
ATOM 735 O O . LEU A 1 99 ? -6.931 4.846 2.935 1.00 98.00 99 LEU A O 1
ATOM 739 N N . GLU A 1 100 ? -7.291 5.805 4.932 1.00 97.94 100 GLU A N 1
ATOM 740 C CA . GLU A 1 100 ? -6.069 6.605 4.947 1.00 97.94 100 GLU A CA 1
ATOM 741 C C . GLU A 1 100 ? -5.204 6.319 6.168 1.00 97.94 100 GLU A C 1
ATOM 743 O O . GLU A 1 100 ? -5.670 6.361 7.307 1.00 97.94 100 GLU A O 1
ATOM 748 N N . TYR A 1 101 ? -3.909 6.112 5.925 1.00 98.00 101 TYR A N 1
ATOM 749 C CA . TYR A 1 101 ? -2.884 6.266 6.949 1.00 98.00 101 TYR A CA 1
ATOM 750 C C . TYR A 1 101 ? -2.294 7.676 6.868 1.00 98.00 101 TYR A C 1
ATOM 752 O O . TYR A 1 101 ? -1.747 8.064 5.829 1.00 98.00 101 TYR A O 1
ATOM 760 N N . LYS A 1 102 ? -2.383 8.437 7.963 1.00 96.50 102 LYS A N 1
ATOM 761 C CA . LYS A 1 102 ? -1.932 9.831 8.050 1.00 96.50 102 LYS A CA 1
ATOM 762 C C . LYS A 1 102 ? -0.781 10.008 9.026 1.00 96.50 102 LYS A C 1
ATOM 764 O O . LYS A 1 102 ? -0.788 9.422 10.109 1.00 96.50 102 LYS A O 1
ATOM 769 N N . VAL A 1 103 ? 0.143 10.902 8.676 1.00 96.06 103 VAL A N 1
ATOM 770 C CA . VAL A 1 103 ? 1.212 11.391 9.554 1.00 96.06 103 VAL A CA 1
ATOM 771 C C . VAL A 1 103 ? 1.134 12.914 9.644 1.00 96.06 103 VAL A C 1
ATOM 773 O O . VAL A 1 103 ? 1.102 13.594 8.621 1.00 96.06 103 VAL A O 1
ATOM 776 N N . GLY A 1 104 ? 1.043 13.463 10.858 1.00 93.81 104 GLY A N 1
ATOM 777 C CA . GLY A 1 104 ? 0.866 14.904 11.080 1.00 93.81 104 GLY A CA 1
ATOM 778 C C . GLY A 1 104 ? -0.400 15.464 10.415 1.00 93.81 104 GLY A C 1
ATOM 779 O O . GLY A 1 104 ? -0.397 16.586 9.915 1.00 93.81 104 GLY A O 1
ATOM 780 N N . GLY A 1 105 ? -1.458 14.652 10.333 1.00 93.19 105 GLY A N 1
ATOM 781 C CA . GLY A 1 105 ? -2.712 14.992 9.654 1.00 93.19 105 GLY A CA 1
ATOM 782 C C . GLY A 1 105 ? -2.680 14.906 8.122 1.00 93.19 105 GLY A C 1
ATOM 783 O O . GLY A 1 105 ? -3.721 15.103 7.502 1.00 93.19 105 GLY A O 1
ATOM 784 N N . GLN A 1 106 ? -1.537 14.586 7.508 1.00 94.50 106 GLN A N 1
ATOM 785 C CA . GLN A 1 106 ? -1.403 14.454 6.054 1.00 94.50 106 GLN A CA 1
ATOM 786 C C . GLN A 1 106 ? -1.453 12.983 5.623 1.00 94.50 106 GLN A C 1
ATOM 788 O O . GLN A 1 106 ? -0.784 12.158 6.252 1.00 94.50 106 GLN A O 1
ATOM 793 N N . PRO A 1 107 ? -2.196 12.625 4.560 1.00 95.31 107 PRO A N 1
ATOM 794 C CA . PRO A 1 107 ? -2.246 11.253 4.069 1.00 95.31 107 PRO A CA 1
ATOM 795 C C . PRO A 1 107 ? -0.893 10.830 3.495 1.00 95.31 107 PRO A C 1
ATOM 797 O O . PRO A 1 107 ? -0.348 11.498 2.616 1.00 95.31 107 PRO A O 1
ATOM 800 N N . VAL A 1 108 ? -0.376 9.694 3.961 1.00 96.69 108 VAL A N 1
ATOM 801 C CA . VAL A 1 108 ? 0.852 9.065 3.447 1.00 96.69 108 VAL A CA 1
ATOM 802 C C . VAL A 1 108 ? 0.511 7.899 2.521 1.00 96.69 108 VAL A C 1
ATOM 804 O O . VAL A 1 108 ? 1.126 7.756 1.466 1.00 96.69 108 VAL A O 1
ATOM 807 N N . VAL A 1 109 ? -0.496 7.097 2.879 1.00 97.69 109 VAL A N 1
ATOM 808 C CA . VAL A 1 109 ? -1.030 6.018 2.034 1.00 97.69 109 VAL A CA 1
ATOM 809 C C . VAL A 1 109 ? -2.553 6.076 2.039 1.00 97.69 109 VAL A C 1
ATOM 811 O O . VAL A 1 109 ? -3.154 6.252 3.100 1.00 97.69 109 VAL A O 1
ATOM 814 N N . LYS A 1 110 ? -3.162 5.915 0.862 1.00 97.25 110 LYS A N 1
ATOM 815 C CA . LYS A 1 110 ? -4.617 5.898 0.666 1.00 97.25 110 LYS A CA 1
ATOM 816 C C . LYS A 1 110 ? -5.037 4.666 -0.121 1.00 97.25 110 LYS A C 1
ATOM 818 O O . LYS A 1 110 ? -4.388 4.343 -1.115 1.00 97.25 110 LYS A O 1
ATOM 823 N N . VAL A 1 111 ? -6.130 4.033 0.291 1.00 97.94 111 VAL A N 1
ATOM 824 C CA . VAL A 1 111 ? -6.852 3.013 -0.480 1.00 97.94 111 VAL A CA 1
ATOM 825 C C . VAL A 1 111 ? -8.267 3.531 -0.701 1.00 97.94 111 VAL A C 1
ATOM 827 O O . VAL A 1 111 ? -9.033 3.627 0.256 1.00 97.94 111 VAL A O 1
ATOM 830 N N . ALA A 1 112 ? -8.584 3.918 -1.933 1.00 97.50 112 ALA A N 1
ATOM 831 C CA . ALA A 1 112 ? -9.868 4.518 -2.276 1.00 97.50 112 ALA A CA 1
ATOM 832 C C . ALA A 1 112 ? -10.871 3.482 -2.799 1.00 97.50 112 ALA A C 1
ATOM 834 O O . ALA A 1 112 ? -10.501 2.418 -3.307 1.00 97.50 112 ALA A O 1
ATOM 835 N N . ASP A 1 113 ? -12.155 3.820 -2.702 1.00 97.31 113 ASP A N 1
ATOM 836 C CA . ASP A 1 113 ? -13.265 2.953 -3.114 1.00 97.31 113 ASP A CA 1
ATOM 837 C C . ASP A 1 113 ? -13.290 2.700 -4.635 1.00 97.31 113 ASP A C 1
ATOM 839 O O . ASP A 1 113 ? -13.864 1.715 -5.095 1.00 97.31 113 ASP A O 1
ATOM 843 N N . ASP A 1 114 ? -12.602 3.537 -5.421 1.00 95.50 114 ASP A N 1
ATOM 844 C CA . ASP A 1 114 ? -12.365 3.340 -6.858 1.00 95.50 114 ASP A CA 1
ATOM 845 C C . ASP A 1 114 ? -11.254 2.317 -7.174 1.00 95.50 114 ASP A C 1
ATOM 847 O O . ASP A 1 114 ? -10.848 2.162 -8.329 1.00 95.50 114 ASP A O 1
ATOM 851 N N . HIS A 1 115 ? -10.783 1.606 -6.146 1.00 92.75 115 HIS A N 1
ATOM 852 C CA . HIS A 1 115 ? -9.711 0.613 -6.180 1.00 92.75 115 HIS A CA 1
ATOM 853 C C . HIS A 1 115 ? -8.306 1.185 -6.401 1.00 92.75 115 HIS A C 1
ATOM 855 O O . HIS A 1 115 ? -7.366 0.419 -6.641 1.00 92.75 115 HIS A O 1
ATOM 861 N N . SER A 1 116 ? -8.124 2.504 -6.309 1.00 93.25 116 SER A N 1
ATOM 862 C CA . SER A 1 116 ? -6.794 3.101 -6.370 1.00 93.25 116 SER A CA 1
ATOM 863 C C . SER A 1 116 ? -6.050 2.988 -5.038 1.00 93.25 116 SER A C 1
ATOM 865 O O . SER A 1 116 ? -6.619 3.084 -3.949 1.00 93.25 116 SER A O 1
ATOM 867 N N . VAL A 1 117 ? -4.733 2.800 -5.140 1.00 95.94 117 VAL A N 1
ATOM 868 C CA . VAL A 1 117 ? -3.804 2.896 -4.012 1.00 95.94 117 VAL A CA 1
ATOM 869 C C . VAL A 1 117 ? -2.821 4.016 -4.309 1.00 95.94 117 VAL A C 1
ATOM 871 O O . VAL A 1 117 ? -2.125 3.980 -5.323 1.00 95.94 117 VAL A O 1
ATOM 874 N N . THR A 1 118 ? -2.758 5.005 -3.423 1.00 94.88 118 THR A N 1
ATOM 875 C CA . THR A 1 118 ? -1.862 6.160 -3.561 1.00 94.88 118 THR A CA 1
ATOM 876 C C . THR A 1 118 ? -0.825 6.152 -2.448 1.00 94.88 118 THR A C 1
ATOM 878 O O . THR A 1 118 ? -1.179 6.031 -1.277 1.00 94.88 118 THR A O 1
ATOM 881 N N . VAL A 1 119 ? 0.450 6.324 -2.809 1.00 95.56 119 VAL A N 1
ATOM 882 C CA . VAL A 1 119 ? 1.556 6.581 -1.875 1.00 95.56 119 VAL A CA 1
ATOM 883 C C . VAL A 1 119 ? 2.022 8.021 -2.086 1.00 95.56 119 VAL A C 1
ATOM 885 O O . VAL A 1 119 ? 2.574 8.348 -3.135 1.00 95.56 119 VAL A O 1
ATOM 888 N N . ASN A 1 120 ? 1.791 8.892 -1.105 1.00 93.62 120 ASN A N 1
ATOM 889 C CA . ASN A 1 120 ? 2.128 10.311 -1.202 1.00 93.62 120 ASN A CA 1
ATOM 890 C C . ASN A 1 120 ? 3.581 10.556 -0.792 1.00 93.62 120 ASN A C 1
ATOM 892 O O . ASN A 1 120 ? 3.986 10.183 0.308 1.00 93.62 120 ASN A O 1
ATOM 896 N N . ASN A 1 121 ? 4.353 11.226 -1.657 1.00 88.38 121 ASN A N 1
ATOM 897 C CA . ASN A 1 121 ? 5.760 11.580 -1.414 1.00 88.38 121 ASN A CA 1
ATOM 898 C C . ASN A 1 121 ? 6.638 10.382 -0.986 1.00 88.38 121 ASN A C 1
ATOM 900 O O . ASN A 1 121 ? 7.593 10.543 -0.228 1.00 88.38 121 ASN A O 1
ATOM 904 N N . GLY A 1 122 ? 6.304 9.178 -1.460 1.00 87.94 122 GLY A N 1
ATOM 905 C CA . GLY A 1 122 ? 7.000 7.936 -1.138 1.00 87.94 122 GLY A CA 1
ATOM 906 C C . GLY A 1 122 ? 7.221 7.063 -2.369 1.00 87.94 122 GLY A C 1
ATOM 907 O O . GLY A 1 122 ? 6.831 7.412 -3.480 1.00 87.94 122 GLY A O 1
ATOM 908 N N . ASN A 1 123 ? 7.854 5.912 -2.156 1.00 89.00 123 ASN A N 1
ATOM 909 C CA . ASN A 1 123 ? 8.171 4.954 -3.211 1.00 89.00 123 ASN A CA 1
ATOM 910 C C . ASN A 1 123 ? 7.391 3.655 -3.001 1.00 89.00 123 ASN A C 1
ATOM 912 O O . ASN A 1 123 ? 7.203 3.216 -1.865 1.00 89.00 123 ASN A O 1
ATOM 916 N N . LEU A 1 124 ? 7.011 3.000 -4.099 1.00 89.38 124 LEU A N 1
ATOM 917 C CA . LEU A 1 124 ? 6.570 1.609 -4.072 1.00 89.38 124 LEU A CA 1
ATOM 918 C C . LEU A 1 124 ? 7.792 0.697 -4.230 1.00 89.38 124 LEU A C 1
ATOM 920 O O . LEU A 1 124 ? 8.422 0.681 -5.286 1.00 89.38 124 LEU A O 1
ATOM 924 N N . PHE A 1 125 ? 8.116 -0.070 -3.190 1.00 86.38 125 PHE A N 1
ATOM 925 C CA . PHE A 1 125 ? 9.190 -1.061 -3.231 1.00 86.38 125 PHE A CA 1
ATOM 926 C C . PHE A 1 125 ? 8.623 -2.458 -3.481 1.00 86.38 125 PHE A C 1
ATOM 928 O O . PHE A 1 125 ? 7.763 -2.928 -2.739 1.00 86.38 125 PHE A O 1
ATOM 935 N N . VAL A 1 126 ? 9.150 -3.141 -4.496 1.00 88.31 126 VAL A N 1
ATOM 936 C CA . VAL A 1 126 ? 8.899 -4.566 -4.734 1.00 88.31 126 VAL A CA 1
ATOM 937 C C . VAL A 1 126 ? 10.109 -5.344 -4.222 1.00 88.31 126 VAL A C 1
ATOM 939 O O . VAL A 1 126 ? 11.233 -5.109 -4.661 1.00 88.31 126 VAL A O 1
ATOM 942 N N . SER A 1 127 ? 9.892 -6.211 -3.232 1.00 85.62 127 SER A N 1
ATOM 943 C CA . SER A 1 127 ? 10.959 -6.948 -2.549 1.00 85.62 127 SER A CA 1
ATOM 944 C C . SER A 1 127 ? 11.534 -8.083 -3.403 1.00 85.62 127 SER A C 1
ATOM 946 O O . SER A 1 127 ? 10.946 -8.493 -4.404 1.00 85.62 127 SER A O 1
ATOM 948 N N . ASN A 1 128 ? 12.695 -8.596 -2.988 1.00 82.00 128 ASN A N 1
ATOM 949 C CA . ASN A 1 128 ? 13.437 -9.629 -3.710 1.00 82.00 128 ASN A CA 1
ATOM 950 C C . ASN A 1 128 ? 12.548 -10.835 -4.082 1.00 82.00 128 ASN A C 1
ATOM 952 O O . ASN A 1 128 ? 11.802 -11.344 -3.245 1.00 82.00 128 ASN A O 1
ATOM 956 N N . GLY A 1 129 ? 12.647 -11.269 -5.341 1.00 79.75 129 GLY A N 1
ATOM 957 C CA . GLY A 1 129 ? 11.892 -12.388 -5.906 1.00 79.75 129 GLY A CA 1
ATOM 958 C C . GLY A 1 129 ? 10.522 -12.014 -6.475 1.00 79.75 129 GLY A C 1
ATOM 959 O O . GLY A 1 129 ? 9.852 -12.882 -7.027 1.00 79.75 129 GLY A O 1
ATOM 960 N N . ASN A 1 130 ? 10.110 -10.746 -6.376 1.00 86.44 130 ASN A N 1
ATOM 961 C CA . ASN A 1 130 ? 8.822 -10.268 -6.875 1.00 86.44 130 ASN A CA 1
ATOM 962 C C . ASN A 1 130 ? 8.990 -9.291 -8.051 1.00 86.44 130 ASN A C 1
ATOM 964 O O . ASN A 1 130 ? 10.059 -8.724 -8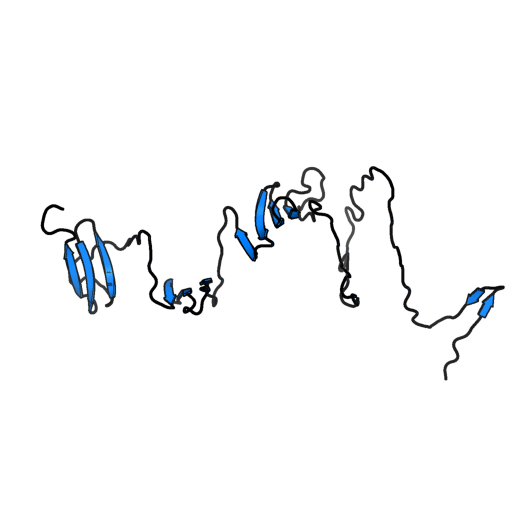.275 1.00 86.44 130 ASN A O 1
ATOM 968 N N . SER A 1 131 ? 7.910 -9.070 -8.801 1.00 86.19 131 SER A N 1
ATOM 969 C CA . SER A 1 131 ? 7.860 -8.105 -9.907 1.00 86.19 131 SER A CA 1
ATOM 970 C C . SER A 1 131 ? 6.709 -7.126 -9.715 1.00 86.19 131 SER A C 1
ATOM 972 O O . SER A 1 131 ? 5.650 -7.503 -9.209 1.00 86.19 131 SER A O 1
ATOM 974 N N . LEU A 1 132 ? 6.887 -5.884 -10.171 1.00 88.44 132 LEU A N 1
ATOM 975 C CA . LEU A 1 132 ? 5.746 -5.003 -10.387 1.00 88.44 132 LEU A CA 1
ATOM 976 C C . LEU A 1 132 ? 5.037 -5.469 -11.657 1.00 88.44 132 LEU A C 1
ATOM 978 O O . LEU A 1 132 ? 5.627 -5.474 -12.739 1.00 88.44 132 LEU A O 1
ATOM 982 N N . VAL A 1 133 ? 3.773 -5.859 -11.519 1.00 83.62 133 VAL A N 1
ATOM 983 C CA . VAL A 1 133 ? 2.941 -6.278 -12.646 1.00 83.62 133 VAL A CA 1
ATOM 984 C C . VAL A 1 133 ? 1.979 -5.154 -12.991 1.00 83.62 133 VAL A C 1
ATOM 986 O O . VAL A 1 133 ? 1.054 -4.863 -12.235 1.00 83.62 133 VAL A O 1
ATOM 989 N N . LEU A 1 134 ? 2.173 -4.543 -14.155 1.00 82.88 134 LEU A N 1
ATOM 990 C CA . LEU A 1 134 ? 1.206 -3.617 -14.728 1.00 82.88 134 LEU A CA 1
ATOM 991 C C . LEU A 1 134 ? 0.242 -4.438 -15.581 1.00 82.88 134 LEU A C 1
ATOM 993 O O . LEU A 1 134 ? 0.550 -4.840 -16.708 1.00 82.88 134 LEU A O 1
ATOM 997 N N . GLN A 1 135 ? -0.914 -4.746 -14.998 1.00 78.06 135 GLN A N 1
ATOM 998 C CA . GLN A 1 135 ? -1.952 -5.496 -15.690 1.00 78.06 135 GLN A CA 1
ATOM 999 C C . GLN A 1 135 ? -2.658 -4.597 -16.697 1.00 78.06 135 GLN A C 1
ATOM 1001 O O . GLN A 1 135 ? -3.078 -3.484 -16.377 1.00 78.06 135 GLN A O 1
ATOM 1006 N N . ASN A 1 136 ? -2.791 -5.082 -17.926 1.00 70.81 136 ASN A N 1
ATOM 1007 C CA . ASN A 1 136 ? -3.457 -4.333 -18.977 1.00 70.81 136 ASN A CA 1
ATOM 1008 C C . ASN A 1 136 ? -4.943 -4.717 -19.038 1.00 70.81 136 ASN A C 1
ATOM 1010 O O . ASN A 1 136 ? -5.305 -5.895 -19.027 1.00 70.81 136 ASN A O 1
ATOM 1014 N N . LYS A 1 137 ? -5.821 -3.718 -19.134 1.00 69.62 137 LYS A N 1
ATOM 1015 C CA . LYS A 1 137 ? -7.254 -3.929 -19.335 1.00 69.62 137 LYS A CA 1
ATOM 1016 C C . LYS A 1 137 ? -7.512 -4.338 -20.790 1.00 69.62 137 LYS A C 1
ATOM 1018 O O . LYS A 1 137 ? -7.219 -3.581 -21.708 1.00 69.62 137 LYS A O 1
ATOM 1023 N N . GLY A 1 138 ? -8.136 -5.497 -21.004 1.00 65.81 138 GLY A N 1
ATOM 1024 C CA . GLY A 1 138 ? -8.651 -5.890 -22.326 1.00 65.81 138 GLY A CA 1
ATOM 1025 C C . GLY A 1 138 ? -7.885 -6.992 -23.065 1.00 65.81 138 GLY A C 1
ATOM 1026 O O . GLY A 1 138 ? -7.932 -7.025 -24.289 1.00 65.81 138 GLY A O 1
ATOM 1027 N N . GLY A 1 139 ? -7.209 -7.905 -22.359 1.00 60.09 139 GLY A N 1
ATOM 1028 C CA . GLY A 1 139 ? -6.663 -9.134 -22.962 1.00 60.09 139 GLY A CA 1
ATOM 1029 C C . GLY A 1 139 ? -5.273 -9.005 -23.594 1.00 60.09 139 GLY A C 1
ATOM 1030 O O . GLY A 1 139 ? -4.809 -9.942 -24.239 1.00 60.09 139 GLY A O 1
ATOM 1031 N N . TYR A 1 140 ? -4.590 -7.876 -23.400 1.00 66.94 140 TYR A N 1
ATOM 1032 C CA . TYR A 1 140 ? -3.166 -7.749 -23.712 1.00 66.94 140 TYR A CA 1
ATOM 1033 C C . TYR A 1 140 ? -2.304 -8.483 -22.677 1.00 66.94 140 TYR A C 1
ATOM 1035 O O . TYR A 1 140 ? -2.737 -8.732 -21.551 1.00 66.94 140 TYR A O 1
ATOM 1043 N N . THR A 1 141 ? -1.059 -8.798 -23.037 1.00 73.06 141 THR A N 1
ATOM 1044 C CA . THR A 1 141 ? -0.090 -9.360 -22.090 1.00 73.06 141 THR A CA 1
ATOM 1045 C C . THR A 1 141 ? 0.226 -8.349 -20.993 1.00 73.06 141 THR A C 1
ATOM 1047 O O . THR A 1 141 ? 0.505 -7.185 -21.289 1.00 73.06 141 THR A O 1
ATOM 1050 N N . ASN A 1 142 ? 0.218 -8.801 -19.740 1.00 80.06 142 ASN A N 1
ATOM 1051 C CA . ASN A 1 142 ? 0.710 -8.014 -18.615 1.00 80.06 142 ASN A CA 1
ATOM 1052 C C . ASN A 1 142 ? 2.158 -7.586 -18.855 1.00 80.06 142 ASN A C 1
ATOM 1054 O O . ASN A 1 142 ? 2.936 -8.316 -19.472 1.00 80.06 142 ASN A O 1
ATOM 1058 N N . VAL A 1 143 ? 2.504 -6.423 -18.319 1.00 80.94 143 VAL A N 1
ATOM 1059 C CA . VAL A 1 143 ? 3.877 -5.937 -18.281 1.00 80.94 143 VAL A CA 1
ATOM 1060 C C . VAL A 1 143 ? 4.479 -6.286 -16.931 1.00 80.94 143 VAL A C 1
ATOM 1062 O O . VAL A 1 143 ? 3.923 -5.933 -15.891 1.00 80.94 143 VAL A O 1
ATOM 1065 N N . PHE A 1 144 ? 5.637 -6.934 -16.953 1.00 81.75 144 PHE A N 1
ATOM 1066 C CA . PHE A 1 144 ? 6.431 -7.226 -15.768 1.00 81.75 144 PHE A CA 1
ATOM 1067 C C . PHE A 1 144 ? 7.654 -6.319 -15.755 1.00 81.75 144 PHE A C 1
ATOM 1069 O O . PHE A 1 144 ? 8.422 -6.307 -16.717 1.00 81.75 144 PHE A O 1
ATOM 1076 N N . LEU A 1 145 ? 7.824 -5.578 -14.663 1.00 84.62 145 LEU A N 1
ATOM 1077 C CA . LEU A 1 145 ? 9.009 -4.780 -14.373 1.00 84.62 145 LEU A CA 1
ATOM 1078 C C . LEU A 1 145 ? 9.713 -5.394 -13.166 1.00 84.62 145 LEU A C 1
ATOM 1080 O O . LEU A 1 145 ? 9.126 -5.498 -12.084 1.00 84.62 145 LEU A O 1
ATOM 1084 N N . TYR A 1 146 ? 10.960 -5.809 -13.348 1.00 83.00 146 TYR A N 1
ATOM 1085 C CA . TYR A 1 146 ? 11.781 -6.354 -12.270 1.00 83.00 146 TYR A CA 1
ATOM 1086 C C . TYR A 1 146 ? 13.258 -6.062 -12.503 1.00 83.00 146 TYR A C 1
ATOM 1088 O O . TYR A 1 146 ? 13.667 -5.719 -13.609 1.00 83.00 146 TYR A O 1
ATOM 1096 N N . VAL A 1 147 ? 14.048 -6.193 -11.443 1.00 83.81 147 VAL A N 1
ATOM 1097 C CA . VAL A 1 147 ? 15.507 -6.148 -11.512 1.00 83.81 147 VAL A CA 1
ATOM 1098 C C . VAL A 1 147 ? 16.014 -7.587 -11.452 1.00 83.81 147 VAL A C 1
ATOM 1100 O O . VAL A 1 147 ? 15.597 -8.336 -10.568 1.00 83.81 147 VAL A O 1
ATOM 1103 N N . ASP A 1 148 ? 16.828 -7.994 -12.424 1.00 80.06 148 ASP A N 1
ATOM 1104 C CA . ASP A 1 148 ? 17.406 -9.342 -12.469 1.00 80.06 148 ASP A CA 1
ATOM 1105 C C . ASP A 1 148 ? 18.561 -9.522 -11.460 1.00 80.06 148 ASP A C 1
ATOM 1107 O O . ASP A 1 148 ? 18.869 -8.631 -10.662 1.00 80.06 148 ASP A O 1
ATOM 1111 N N . ALA A 1 149 ? 19.183 -10.705 -11.457 1.00 81.50 149 ALA A N 1
ATOM 1112 C CA . ALA A 1 149 ? 20.267 -11.032 -10.529 1.00 81.50 149 ALA A CA 1
ATOM 1113 C C . ALA A 1 149 ? 21.536 -10.193 -10.774 1.00 81.50 149 ALA A C 1
ATOM 1115 O O . ALA A 1 149 ? 22.350 -10.015 -9.867 1.00 81.50 149 ALA A O 1
ATOM 1116 N N . GLU A 1 150 ? 21.690 -9.667 -11.986 1.00 79.56 150 GLU A N 1
ATOM 1117 C CA . GLU A 1 150 ? 22.793 -8.824 -12.430 1.00 79.56 150 GLU A CA 1
ATOM 1118 C C . GLU A 1 150 ? 22.538 -7.325 -12.186 1.00 79.56 150 GLU A C 1
ATOM 1120 O O . GLU A 1 150 ? 23.435 -6.508 -12.399 1.00 79.56 150 GLU A O 1
ATOM 1125 N N . GLY A 1 151 ? 21.349 -6.952 -11.699 1.00 79.12 151 GLY A N 1
ATOM 1126 C CA . GLY A 1 151 ? 20.983 -5.568 -11.404 1.00 79.12 151 GLY A CA 1
ATOM 1127 C C . GLY A 1 151 ? 20.372 -4.806 -12.585 1.00 79.12 151 GLY A C 1
ATOM 1128 O O . GLY A 1 151 ? 20.216 -3.586 -12.498 1.00 79.12 151 GLY A O 1
ATOM 1129 N N . ASN A 1 152 ? 20.005 -5.483 -13.676 1.00 79.25 152 ASN A N 1
ATOM 1130 C CA . ASN A 1 152 ? 19.391 -4.848 -14.840 1.00 79.25 152 ASN A CA 1
ATOM 1131 C C . ASN A 1 152 ? 17.876 -4.734 -14.673 1.00 79.25 152 ASN A C 1
ATOM 1133 O O . ASN A 1 152 ? 17.198 -5.692 -14.298 1.00 79.25 152 ASN A O 1
ATOM 1137 N N . LEU A 1 153 ? 17.322 -3.578 -15.044 1.00 82.69 153 LEU A N 1
ATOM 1138 C CA . LEU A 1 153 ? 15.880 -3.423 -15.199 1.00 82.69 153 LEU A CA 1
ATOM 1139 C C . LEU A 1 153 ? 15.411 -4.212 -16.427 1.00 82.69 153 LEU A C 1
ATOM 1141 O O . LEU A 1 153 ? 15.762 -3.879 -17.558 1.00 82.69 153 LEU A O 1
ATOM 1145 N N . THR A 1 154 ? 14.569 -5.214 -16.201 1.00 76.81 154 THR A N 1
ATOM 1146 C CA . THR A 1 154 ? 13.951 -6.016 -17.254 1.00 76.81 154 THR A CA 1
ATOM 1147 C C . THR A 1 154 ? 12.468 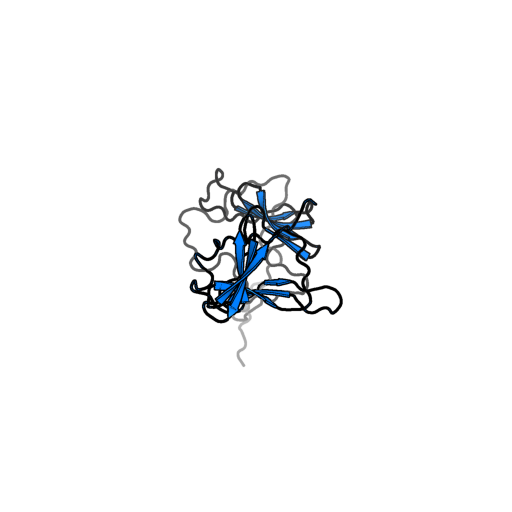-5.677 -17.400 1.00 76.81 154 THR A C 1
ATOM 1149 O O . THR A 1 154 ? 11.732 -5.569 -16.417 1.00 76.81 154 THR A O 1
ATOM 1152 N N . TYR A 1 155 ? 12.035 -5.539 -18.655 1.00 80.31 155 TYR A N 1
ATOM 1153 C CA . TYR A 1 155 ? 10.640 -5.410 -19.074 1.00 80.31 155 TYR A CA 1
ATOM 1154 C C . TYR A 1 155 ? 10.242 -6.654 -19.879 1.00 80.31 155 TYR A C 1
ATOM 1156 O O . TYR A 1 155 ? 10.839 -6.927 -20.921 1.00 80.31 155 TYR A O 1
ATOM 1164 N N . LEU A 1 156 ? 9.230 -7.396 -19.421 1.00 74.19 156 LEU A N 1
ATOM 1165 C CA . LEU A 1 156 ? 8.659 -8.536 -20.152 1.00 74.19 156 LEU A CA 1
ATOM 1166 C C . LEU A 1 156 ? 7.169 -8.312 -20.431 1.00 74.19 156 LEU A C 1
ATOM 1168 O O . LEU A 1 156 ? 6.412 -7.998 -19.515 1.00 74.19 156 LEU A O 1
ATOM 1172 N N . GLY A 1 157 ? 6.749 -8.550 -21.679 1.00 65.69 157 GLY A N 1
ATOM 1173 C CA . GLY A 1 157 ? 5.341 -8.587 -22.096 1.00 65.69 157 GLY A CA 1
ATOM 1174 C C . GLY A 1 157 ? 4.962 -7.521 -23.129 1.00 65.69 157 GLY A C 1
ATOM 1175 O O . GLY A 1 157 ? 4.905 -6.343 -22.809 1.00 65.69 157 GLY A O 1
ATOM 1176 N N . GLY A 1 158 ? 4.640 -7.952 -24.356 1.00 63.41 158 GLY A N 1
ATOM 1177 C CA . GLY A 1 158 ? 4.084 -7.110 -25.427 1.00 63.41 158 GLY A CA 1
ATOM 1178 C C . GLY A 1 158 ? 5.019 -6.025 -25.988 1.00 63.41 158 GLY A C 1
ATOM 1179 O O . GLY A 1 158 ? 6.105 -5.773 -25.476 1.00 63.41 158 GLY A O 1
ATOM 1180 N N . ILE A 1 159 ? 4.602 -5.377 -27.083 1.00 59.00 159 ILE A N 1
ATOM 1181 C CA . ILE A 1 159 ? 5.287 -4.190 -27.621 1.00 59.00 159 ILE A CA 1
ATOM 1182 C C . ILE A 1 159 ? 5.020 -3.027 -26.658 1.00 59.00 159 ILE A C 1
ATOM 1184 O O . ILE A 1 159 ? 3.939 -2.436 -26.668 1.00 59.00 159 ILE A O 1
ATOM 1188 N N . GLY A 1 160 ? 5.997 -2.698 -25.819 1.00 56.50 160 GLY A N 1
ATOM 1189 C CA . GLY A 1 160 ? 5.965 -1.507 -24.977 1.00 56.50 160 GLY A CA 1
ATOM 1190 C C . GLY A 1 160 ? 6.352 -0.269 -25.779 1.00 56.50 160 GLY A C 1
ATOM 1191 O O . GLY A 1 160 ? 7.433 -0.210 -26.355 1.00 56.50 160 GLY A O 1
ATOM 1192 N N . THR A 1 161 ? 5.485 0.743 -25.818 1.00 56.28 161 THR A N 1
ATOM 1193 C CA . THR A 1 161 ? 5.880 2.080 -26.286 1.00 56.28 161 THR A CA 1
ATOM 1194 C C . THR A 1 161 ? 6.287 2.909 -25.076 1.00 56.28 161 THR A C 1
ATOM 1196 O O . THR A 1 161 ? 5.434 3.296 -24.280 1.00 56.28 161 THR A O 1
ATOM 1199 N N . PHE A 1 162 ? 7.575 3.219 -24.945 1.00 58.81 162 PHE A N 1
ATOM 1200 C CA . PHE A 1 162 ? 8.043 4.199 -23.968 1.00 58.81 162 PHE A CA 1
ATOM 1201 C C . PHE A 1 162 ? 7.848 5.606 -24.543 1.00 58.81 162 PHE A C 1
ATOM 1203 O O . PHE A 1 162 ? 8.556 6.018 -25.458 1.00 58.81 162 PHE A O 1
ATOM 1210 N N . LYS A 1 163 ? 6.865 6.353 -24.029 1.00 50.69 163 LYS A N 1
ATOM 1211 C CA . LYS A 1 163 ? 6.695 7.784 -24.331 1.00 50.69 163 LYS A CA 1
ATOM 1212 C C . LYS A 1 163 ? 7.396 8.604 -23.248 1.00 50.69 163 LYS A C 1
ATOM 1214 O O . LYS A 1 163 ? 6.764 9.036 -22.291 1.00 50.69 163 LYS A O 1
ATOM 1219 N N . GLY A 1 164 ? 8.708 8.761 -23.378 1.00 57.56 164 GLY A N 1
ATOM 1220 C CA . GLY A 1 164 ? 9.552 9.490 -22.429 1.00 57.56 164 GLY A CA 1
ATOM 1221 C C . GLY A 1 164 ? 11.001 9.571 -22.908 1.00 57.56 164 GLY A C 1
ATOM 1222 O O . GLY A 1 164 ? 11.317 9.108 -24.002 1.00 57.56 164 GLY A O 1
ATOM 1223 N N . SER A 1 165 ? 11.877 10.158 -22.092 1.00 58.78 165 SER A N 1
ATOM 1224 C CA . SER A 1 165 ? 13.320 10.158 -22.350 1.00 58.78 165 SER A CA 1
ATOM 1225 C C . SER A 1 165 ? 13.961 8.947 -21.678 1.00 58.78 165 SER A C 1
ATOM 1227 O O . SER A 1 165 ? 13.830 8.777 -20.466 1.00 58.78 165 SER A O 1
ATOM 1229 N N . ILE A 1 166 ? 14.651 8.114 -22.454 1.00 69.88 166 ILE A N 1
ATOM 1230 C CA . ILE A 1 166 ? 15.606 7.144 -21.915 1.00 69.88 166 ILE A CA 1
ATOM 1231 C C . ILE A 1 166 ? 16.956 7.856 -21.903 1.00 69.88 166 ILE A C 1
ATOM 1233 O O . ILE A 1 166 ? 17.501 8.168 -22.959 1.00 69.88 166 ILE A O 1
ATOM 1237 N N . VAL A 1 167 ? 17.477 8.148 -20.711 1.00 65.38 167 VAL A N 1
ATOM 1238 C CA . VAL A 1 167 ? 18.803 8.755 -20.561 1.00 65.38 167 VAL A CA 1
ATOM 1239 C C . VAL A 1 167 ? 19.817 7.638 -20.396 1.00 65.38 167 VAL A C 1
ATOM 1241 O O . VAL A 1 167 ? 19.889 7.009 -19.341 1.00 65.38 167 VAL A O 1
ATOM 1244 N N . ASN A 1 168 ? 20.600 7.394 -21.440 1.00 70.50 168 ASN A N 1
ATOM 1245 C CA . ASN A 1 168 ? 21.751 6.516 -21.345 1.00 70.50 168 ASN A CA 1
ATOM 1246 C C . ASN A 1 168 ? 22.934 7.290 -20.743 1.00 70.50 168 ASN A C 1
ATOM 1248 O O . ASN A 1 168 ? 23.348 8.313 -21.283 1.00 70.50 168 ASN A O 1
ATOM 1252 N N . THR A 1 169 ? 23.456 6.836 -19.603 1.00 61.97 169 THR A N 1
ATOM 1253 C CA . THR A 1 169 ? 24.581 7.481 -18.900 1.00 61.97 169 THR A CA 1
ATOM 1254 C C . THR A 1 169 ? 25.926 6.821 -19.186 1.00 61.97 169 THR A C 1
ATOM 1256 O O . THR A 1 169 ? 26.948 7.257 -18.650 1.00 61.97 169 THR A O 1
ATOM 1259 N N . THR A 1 170 ? 25.969 5.773 -20.014 1.00 65.31 170 THR A N 1
ATOM 1260 C CA . THR A 1 170 ? 27.240 5.149 -20.383 1.00 65.31 170 THR A CA 1
ATOM 1261 C C . THR A 1 170 ? 28.055 6.104 -21.246 1.00 65.31 170 THR A C 1
ATOM 1263 O O . THR A 1 170 ? 27.598 6.539 -22.303 1.00 65.31 170 THR A O 1
ATOM 1266 N N . ALA A 1 171 ? 29.272 6.409 -20.799 1.00 75.88 171 ALA A N 1
ATOM 1267 C CA . ALA A 1 171 ? 30.217 7.212 -21.559 1.00 75.88 171 ALA A CA 1
ATOM 1268 C C . ALA A 1 171 ? 30.577 6.533 -22.890 1.00 75.88 171 ALA A C 1
ATOM 1270 O O . ALA A 1 171 ? 30.632 5.303 -22.970 1.00 75.88 171 ALA A O 1
ATOM 1271 N N . ALA A 1 172 ? 30.871 7.343 -23.912 1.00 87.81 172 ALA A N 1
ATOM 1272 C CA . ALA A 1 172 ? 31.378 6.857 -25.190 1.00 87.81 172 ALA A CA 1
ATOM 1273 C C . ALA A 1 172 ? 32.536 5.864 -24.981 1.00 87.81 172 ALA A C 1
ATOM 1275 O O . ALA A 1 172 ? 33.423 6.115 -24.153 1.00 87.81 172 ALA A O 1
ATOM 1276 N N . PRO A 1 173 ? 32.568 4.750 -25.731 1.00 90.00 173 PRO A N 1
ATOM 1277 C CA . PRO A 1 17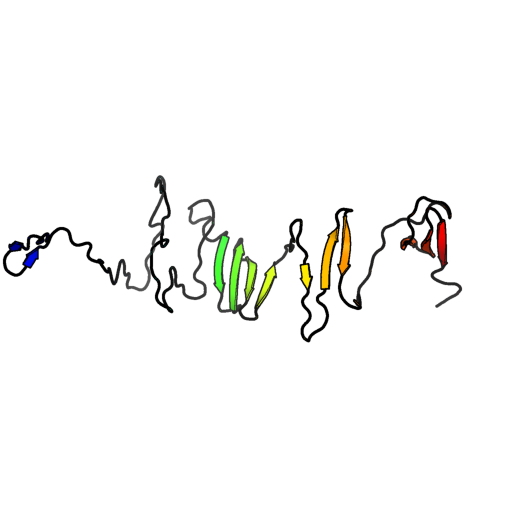3 ? 33.657 3.799 -25.622 1.00 90.00 173 PRO A CA 1
ATOM 1278 C C . PRO A 1 173 ? 34.978 4.487 -25.977 1.00 90.00 173 PRO A C 1
ATOM 1280 O O . PRO A 1 173 ? 35.076 5.215 -26.965 1.00 90.00 173 PRO A O 1
ATOM 1283 N N . SER A 1 174 ? 36.024 4.226 -25.191 1.00 90.75 174 SER A N 1
ATOM 1284 C CA . SER A 1 174 ? 37.347 4.834 -25.395 1.00 90.75 174 SER A CA 1
ATOM 1285 C C . SER A 1 174 ? 37.986 4.464 -26.740 1.00 90.75 174 SER A C 1
ATOM 1287 O O . SER A 1 174 ? 38.881 5.159 -27.217 1.00 90.75 174 SER A O 1
ATOM 1289 N N . SER A 1 175 ? 37.536 3.371 -27.366 1.00 93.31 175 SER A N 1
ATOM 1290 C CA . SER A 1 175 ? 37.907 2.974 -28.722 1.00 93.31 175 SER A CA 1
ATOM 1291 C C . SER A 1 175 ? 36.886 2.002 -29.321 1.00 93.31 175 SER A C 1
ATOM 1293 O O . SER A 1 175 ? 36.066 1.423 -28.609 1.00 93.31 175 SER A O 1
ATOM 1295 N N . SER A 1 176 ? 37.002 1.730 -30.626 1.00 93.25 176 SER A N 1
ATOM 1296 C CA . SER A 1 176 ? 36.200 0.691 -31.300 1.00 93.25 176 SER A CA 1
ATOM 1297 C C . SER A 1 176 ? 36.402 -0.733 -30.752 1.00 93.25 176 SER A C 1
ATOM 1299 O O . SER A 1 176 ? 35.615 -1.616 -31.078 1.00 93.25 176 SER A O 1
ATOM 1301 N N . GLN A 1 177 ? 37.432 -0.943 -29.923 1.00 95.06 177 GLN A N 1
ATOM 1302 C CA . GLN A 1 177 ? 37.789 -2.225 -29.312 1.00 95.06 177 GLN A CA 1
ATOM 1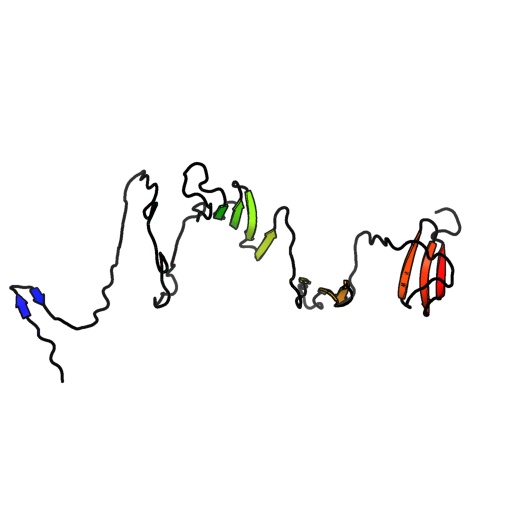303 C C . GLN A 1 177 ? 37.647 -2.227 -27.780 1.00 95.06 177 GLN A C 1
ATOM 1305 O O . GLN A 1 177 ? 38.106 -3.149 -27.108 1.00 95.06 177 GLN A O 1
ATOM 1310 N N . ALA A 1 178 ? 37.065 -1.169 -27.200 1.00 94.44 178 ALA A N 1
ATOM 1311 C CA . ALA A 1 178 ? 36.843 -1.097 -25.760 1.00 94.44 178 ALA A CA 1
ATOM 1312 C C . ALA A 1 178 ? 35.942 -2.247 -25.284 1.00 94.44 178 ALA A C 1
ATOM 1314 O O . ALA A 1 178 ? 35.063 -2.692 -26.024 1.00 94.44 178 ALA A O 1
ATOM 1315 N N . SER A 1 179 ? 36.153 -2.697 -24.041 1.00 93.62 179 SER A N 1
ATOM 1316 C CA . SER A 1 179 ? 35.420 -3.829 -23.464 1.00 93.62 179 SER A CA 1
ATOM 1317 C C . SER A 1 179 ? 33.908 -3.630 -23.569 1.00 93.62 179 SER A C 1
ATOM 1319 O O . SER A 1 179 ? 33.401 -2.593 -23.139 1.00 93.62 179 SER A O 1
ATOM 1321 N N . CYS A 1 180 ? 33.204 -4.599 -24.157 1.00 90.44 180 CYS A N 1
ATOM 1322 C CA . CYS A 1 180 ? 31.746 -4.581 -24.266 1.00 90.44 180 CYS A CA 1
ATOM 1323 C C . CYS A 1 180 ? 31.162 -5.963 -24.550 1.00 90.44 180 CYS A C 1
ATOM 1325 O O . CYS A 1 180 ? 31.874 -6.870 -24.988 1.00 90.44 180 CYS A O 1
ATOM 1327 N N . LYS A 1 181 ? 29.853 -6.101 -24.327 1.00 90.06 181 LYS A N 1
ATOM 1328 C CA . LYS A 1 181 ? 29.048 -7.272 -24.695 1.00 90.06 181 LYS A CA 1
ATOM 1329 C C . LYS A 1 181 ? 28.037 -6.922 -25.775 1.00 90.06 181 LYS A C 1
ATOM 1331 O O . LYS A 1 181 ? 27.476 -5.826 -25.768 1.00 90.06 181 LYS A O 1
ATOM 1336 N N . ALA A 1 182 ? 27.813 -7.858 -26.696 1.00 90.31 182 ALA A N 1
ATOM 1337 C CA . ALA A 1 182 ? 26.870 -7.670 -27.795 1.00 90.31 182 ALA A CA 1
ATOM 1338 C C . ALA A 1 182 ? 25.493 -7.211 -27.276 1.00 90.31 182 ALA A C 1
ATOM 1340 O O . ALA A 1 182 ? 24.959 -7.791 -26.332 1.00 90.31 182 ALA A O 1
ATOM 1341 N N . GLY A 1 183 ? 24.937 -6.162 -27.888 1.00 84.69 183 GLY A N 1
ATOM 1342 C CA . GLY A 1 183 ? 23.671 -5.548 -27.470 1.00 84.69 183 GLY A CA 1
ATOM 1343 C C . GLY A 1 183 ? 23.804 -4.418 -26.443 1.00 84.69 183 GLY A C 1
ATOM 1344 O O . GLY A 1 183 ? 22.802 -3.790 -26.124 1.00 84.69 183 GLY A O 1
ATOM 1345 N N . GLN A 1 184 ? 25.008 -4.114 -25.947 1.00 86.44 184 GLN A N 1
ATOM 1346 C CA . GLN A 1 184 ? 25.241 -2.881 -25.191 1.00 86.44 184 GLN A CA 1
ATOM 1347 C C . GLN A 1 184 ? 25.214 -1.660 -26.115 1.00 86.44 184 GLN A C 1
ATOM 1349 O O . GLN A 1 184 ? 25.735 -1.705 -27.235 1.00 86.44 184 GLN A O 1
ATOM 1354 N N . PHE A 1 185 ? 24.662 -0.557 -25.611 1.00 89.12 185 PHE A N 1
ATOM 1355 C CA . PHE A 1 185 ? 24.611 0.726 -26.303 1.00 89.12 185 PHE A CA 1
ATOM 1356 C C . PHE A 1 185 ? 25.221 1.821 -25.438 1.00 89.12 185 PHE A C 1
ATOM 1358 O O . PHE A 1 185 ? 25.077 1.796 -24.217 1.00 89.12 185 PHE A O 1
ATOM 1365 N N . ALA A 1 186 ? 25.869 2.786 -26.078 1.00 89.06 186 ALA A N 1
ATOM 1366 C CA . ALA A 1 186 ? 26.347 4.004 -25.441 1.00 89.06 186 ALA A CA 1
ATOM 1367 C C . ALA A 1 186 ? 26.050 5.205 -26.327 1.00 89.06 186 ALA A C 1
ATOM 1369 O O . ALA A 1 186 ? 25.915 5.058 -27.538 1.00 89.06 186 ALA A O 1
ATOM 1370 N N . ASP A 1 187 ? 25.970 6.388 -25.734 1.00 88.44 187 ASP A N 1
ATOM 1371 C CA . ASP A 1 187 ? 25.602 7.608 -26.440 1.00 88.44 187 ASP A CA 1
ATOM 1372 C C . ASP A 1 187 ? 26.522 8.750 -26.006 1.00 88.44 187 ASP A C 1
ATOM 1374 O O . ASP A 1 187 ? 26.887 8.874 -24.837 1.00 88.44 187 ASP A O 1
ATOM 1378 N N . ASP A 1 188 ? 26.904 9.599 -26.955 1.00 87.00 188 ASP A N 1
ATOM 1379 C CA . ASP A 1 188 ? 27.489 10.906 -26.663 1.00 87.00 188 ASP A CA 1
ATOM 1380 C C . ASP A 1 188 ? 26.783 12.006 -27.458 1.00 87.00 188 ASP A C 1
ATOM 1382 O O . ASP A 1 188 ? 25.801 11.765 -28.159 1.00 87.00 188 ASP A O 1
ATOM 1386 N N . ALA A 1 189 ? 27.276 13.240 -27.351 1.00 85.75 189 ALA A N 1
ATOM 1387 C CA . ALA A 1 189 ? 26.684 14.389 -28.031 1.00 85.75 189 ALA A CA 1
ATOM 1388 C C . ALA A 1 189 ? 26.639 14.267 -29.571 1.00 85.75 189 ALA A C 1
ATOM 1390 O O . ALA A 1 189 ? 25.888 14.992 -30.215 1.00 85.75 189 ALA A O 1
ATOM 1391 N N . ASN A 1 190 ? 27.437 13.382 -30.173 1.00 86.94 190 ASN A N 1
ATOM 1392 C CA . ASN A 1 190 ? 27.642 13.279 -31.618 1.00 86.94 190 ASN A CA 1
ATOM 1393 C C . ASN A 1 190 ? 27.250 11.914 -32.201 1.00 86.94 190 ASN A C 1
ATOM 1395 O O . ASN A 1 190 ? 26.881 11.854 -33.377 1.00 86.94 190 ASN A O 1
ATOM 1399 N N . TYR A 1 191 ? 27.325 10.838 -31.415 1.00 89.62 191 TYR A N 1
ATOM 1400 C CA . TYR A 1 191 ? 27.137 9.474 -31.893 1.00 89.62 191 TYR A CA 1
ATOM 1401 C C . TYR A 1 191 ? 26.300 8.604 -30.952 1.00 89.62 191 TYR A C 1
ATOM 1403 O O . TYR A 1 191 ? 26.421 8.682 -29.730 1.00 89.62 191 TYR A O 1
ATOM 1411 N N . HIS A 1 192 ? 25.555 7.690 -31.568 1.00 90.75 192 HIS A N 1
ATOM 1412 C CA . HIS A 1 192 ? 25.064 6.467 -30.945 1.00 90.75 192 HIS A CA 1
ATOM 1413 C C . HIS A 1 192 ? 26.055 5.333 -31.214 1.00 90.75 192 HIS A C 1
ATOM 1415 O O . HIS A 1 192 ? 26.476 5.139 -32.359 1.00 90.75 192 HIS A O 1
ATOM 1421 N N . TYR A 1 193 ? 26.410 4.565 -30.190 1.00 92.44 193 TYR A N 1
ATOM 1422 C CA . TYR A 1 193 ? 27.322 3.428 -30.252 1.00 92.44 193 TYR A CA 1
ATOM 1423 C C . TYR A 1 193 ? 26.575 2.134 -29.938 1.00 92.44 193 TYR A C 1
ATOM 1425 O O . TYR A 1 193 ? 25.838 2.061 -28.962 1.00 92.44 193 TYR A O 1
ATOM 1433 N N . ALA A 1 194 ? 26.835 1.088 -30.717 1.00 93.62 194 ALA A N 1
ATOM 1434 C CA . ALA A 1 194 ? 26.311 -0.253 -30.488 1.00 93.62 194 ALA A CA 1
ATOM 1435 C C . ALA A 1 194 ? 27.456 -1.272 -30.481 1.00 93.62 194 ALA A C 1
ATOM 1437 O O . ALA A 1 194 ? 28.273 -1.309 -31.410 1.00 93.62 194 ALA A O 1
ATOM 1438 N N . CYS A 1 195 ? 27.520 -2.104 -29.444 1.00 92.56 195 CYS A N 1
ATOM 1439 C CA . CYS A 1 195 ? 28.434 -3.235 -29.383 1.00 92.56 195 CYS A CA 1
ATOM 1440 C C . CYS A 1 195 ? 27.825 -4.384 -30.197 1.00 92.56 195 CYS A C 1
ATOM 1442 O O . CYS A 1 195 ? 26.805 -4.961 -29.816 1.00 92.56 195 CYS A O 1
ATOM 1444 N N . ILE A 1 196 ? 28.418 -4.688 -31.351 1.00 95.19 196 ILE A N 1
ATOM 1445 C CA . ILE A 1 196 ? 27.881 -5.681 -32.301 1.00 95.19 196 ILE A CA 1
ATOM 1446 C C . ILE A 1 196 ? 28.405 -7.100 -32.045 1.00 95.19 196 ILE A C 1
ATOM 1448 O O . ILE A 1 196 ? 27.829 -8.074 -32.518 1.00 95.19 196 ILE A O 1
ATOM 1452 N N . ALA A 1 197 ? 29.513 -7.205 -31.319 1.00 94.88 197 ALA A N 1
ATOM 1453 C CA . ALA A 1 197 ? 30.162 -8.427 -30.864 1.00 94.88 197 ALA A CA 1
ATOM 1454 C C . ALA A 1 197 ? 31.054 -8.057 -29.674 1.00 94.88 197 ALA A C 1
ATOM 1456 O O . ALA A 1 197 ? 31.358 -6.876 -29.495 1.00 94.88 197 ALA A O 1
ATOM 1457 N N . ASP A 1 198 ? 31.491 -9.039 -28.886 1.00 94.69 198 ASP A N 1
ATOM 1458 C CA . ASP A 1 198 ? 32.371 -8.785 -27.742 1.00 94.69 198 ASP A CA 1
ATOM 1459 C C . ASP A 1 198 ? 33.554 -7.882 -28.130 1.00 94.69 198 ASP A C 1
ATOM 1461 O O . ASP A 1 198 ? 34.281 -8.142 -29.095 1.00 94.69 198 ASP A O 1
ATOM 1465 N N . ASN A 1 199 ? 33.712 -6.792 -27.377 1.00 95.25 199 ASN A N 1
ATOM 1466 C CA . ASN A 1 199 ? 34.747 -5.774 -27.567 1.00 95.25 199 ASN A CA 1
ATOM 1467 C C . ASN A 1 199 ? 34.772 -5.159 -28.981 1.00 95.25 199 ASN A C 1
ATOM 1469 O O . ASN A 1 199 ? 35.840 -4.828 -29.488 1.00 95.25 199 ASN A O 1
ATOM 1473 N N . SER A 1 200 ? 33.624 -5.051 -29.657 1.00 96.19 200 SER A N 1
ATOM 1474 C CA . SER A 1 200 ? 33.521 -4.508 -31.018 1.00 96.19 200 SER A CA 1
ATOM 1475 C C . SER A 1 200 ? 32.400 -3.480 -31.124 1.00 96.19 200 SER A C 1
ATOM 1477 O O . SER A 1 200 ? 31.233 -3.816 -31.346 1.00 96.19 200 SER A O 1
ATOM 1479 N N . TRP A 1 201 ? 32.767 -2.205 -31.027 1.00 95.69 201 TRP A N 1
ATOM 1480 C CA . TRP A 1 201 ? 31.838 -1.085 -31.148 1.00 95.69 201 TRP A CA 1
ATOM 1481 C C . TRP A 1 201 ? 31.690 -0.606 -32.595 1.00 95.69 201 TRP A C 1
ATOM 1483 O O . TRP A 1 201 ? 32.665 -0.423 -33.331 1.00 95.69 201 TRP A O 1
ATOM 1493 N N . LYS A 1 202 ? 30.448 -0.322 -32.984 1.00 95.81 202 LYS A N 1
ATOM 1494 C CA . LYS A 1 202 ? 30.089 0.483 -34.158 1.00 95.81 202 LYS A CA 1
ATOM 1495 C C . LYS A 1 202 ? 29.383 1.747 -33.699 1.00 95.81 202 LYS A C 1
ATOM 1497 O O . LYS A 1 202 ? 28.852 1.783 -32.596 1.00 95.81 202 LYS A O 1
ATOM 1502 N N . ARG A 1 203 ? 29.383 2.779 -34.542 1.00 93.62 203 ARG A N 1
ATOM 1503 C CA . ARG A 1 203 ? 28.714 4.044 -34.241 1.00 93.62 203 ARG A CA 1
ATOM 1504 C C . ARG A 1 203 ? 27.972 4.611 -35.441 1.00 93.62 203 ARG A C 1
ATOM 1506 O O . ARG A 1 203 ? 28.410 4.408 -36.574 1.00 93.62 203 ARG A O 1
ATOM 1513 N N . VAL A 1 204 ? 26.912 5.363 -35.177 1.00 91.88 204 VAL A N 1
ATOM 1514 C CA . VAL A 1 204 ? 26.180 6.183 -36.148 1.00 91.88 204 VAL A CA 1
ATOM 1515 C C . VAL A 1 204 ? 26.111 7.613 -35.622 1.00 91.88 204 VAL A C 1
ATOM 1517 O O . VAL A 1 204 ? 25.899 7.823 -34.432 1.00 91.88 204 VAL A O 1
ATOM 1520 N N . GLY A 1 205 ? 26.371 8.596 -36.482 1.00 89.88 205 GLY A N 1
ATOM 1521 C CA . GLY A 1 205 ? 26.275 10.005 -36.098 1.00 89.88 205 GLY A CA 1
ATOM 1522 C C . GLY A 1 205 ? 24.818 10.450 -36.006 1.00 89.88 205 GLY A C 1
ATOM 1523 O O . GLY A 1 205 ? 24.011 10.046 -36.842 1.00 89.88 205 GLY A O 1
ATOM 1524 N N . TRP A 1 206 ? 24.486 11.305 -35.035 1.00 83.50 206 TRP A N 1
ATOM 1525 C CA . TRP A 1 206 ? 23.126 11.849 -34.884 1.00 83.50 206 TRP A CA 1
ATOM 1526 C C . TRP A 1 206 ? 22.698 12.738 -36.053 1.00 83.50 206 TRP A C 1
ATOM 1528 O O . TRP A 1 206 ? 21.512 12.858 -36.339 1.00 83.50 206 TRP A O 1
ATOM 1538 N N . SER A 1 207 ? 23.659 13.358 -36.742 1.00 80.12 207 SER A N 1
ATOM 1539 C CA . SER A 1 207 ? 23.411 14.120 -37.963 1.00 80.12 207 SER A CA 1
ATOM 1540 C C . SER A 1 207 ? 24.532 13.905 -38.977 1.00 80.12 207 SER A C 1
ATOM 1542 O O . SER A 1 207 ? 25.686 13.666 -38.616 1.00 80.12 207 SER A O 1
ATOM 1544 N N . SER A 1 208 ? 24.180 13.996 -40.258 1.00 68.75 208 SER A N 1
ATOM 1545 C CA . SER A 1 208 ? 25.136 14.114 -41.370 1.00 68.75 208 SER A CA 1
ATOM 1546 C C . SER A 1 208 ? 25.035 15.473 -42.091 1.00 68.75 208 SER A C 1
ATOM 1548 O O . SER A 1 208 ? 25.712 15.689 -43.091 1.00 68.75 208 SER A O 1
ATOM 1550 N N . GLY A 1 209 ? 24.227 16.403 -41.563 1.00 62.69 209 GLY A N 1
ATOM 1551 C CA . GLY A 1 209 ? 23.895 17.717 -42.126 1.00 62.69 209 GLY A CA 1
ATOM 1552 C C . GLY A 1 209 ? 22.721 18.351 -41.363 1.00 62.69 209 GLY A C 1
ATOM 1553 O O . GLY A 1 209 ? 22.057 17.655 -40.597 1.00 62.69 209 GLY A O 1
ATOM 1554 N N . SER A 1 210 ? 22.511 19.663 -41.523 1.00 52.88 210 SER A N 1
ATOM 1555 C CA . SER A 1 210 ? 21.499 20.473 -40.817 1.00 52.88 210 SER A CA 1
ATOM 1556 C C . SER A 1 210 ? 20.080 19.895 -40.904 1.00 52.88 210 SER A C 1
ATOM 1558 O O . SER A 1 210 ? 19.677 19.460 -41.982 1.00 52.88 210 SER A O 1
ATOM 1560 N N . TRP A 1 211 ? 19.365 19.931 -39.771 1.00 54.31 211 TRP A N 1
ATOM 1561 C CA . TRP A 1 211 ? 17.953 19.556 -39.614 1.00 54.31 211 TRP A CA 1
ATOM 1562 C C . TRP A 1 211 ? 17.013 20.358 -40.515 1.00 54.31 211 TRP A C 1
ATOM 1564 O O . TRP A 1 211 ? 17.264 21.575 -40.683 1.00 54.31 211 TRP A O 1
#

Foldseek 3Di:
DDDFDWDDDPPDIDTPDDPDPDDDVDDDDDDDDDDDDLDPDDPPDDDPDDPDDCPPPDDDPPDDPDDDDFPDWDWPFDDSDPVRTPQWIWGQHPVQQWTFTHGNNHGQWTQHPVRDIDGPPDDDDDDPPDWDWQDDPDPFWIWTWDQDPVRDTDIDGDDDDDPDDDDAPDDDAPDQQRADAAQDWDDDPFWIWGDNHGSGIDIDGPDPDDD

Radius of gyration: 32.69 Å; chains: 1; bounding box: 76×60×89 Å

pLDDT: mean 82.72, std 13.27, range [42.31, 98.06]

Sequence (211 aa):
MYSVPVVKDGTVTWQFGQEKASTISSGMFWTGDAFDFISAIASDTKITQAVLDTSVAQFGPDADVIRMAPGQRLDFSAQGTLATANNHTLSYEAGDSALEYKVGGQPVVKVADDHSVTVNNGNLFVSNGNSLVLQNKGGYTNVFLYVDAEGNLTYLGGIGTFKGSIVNTTAAPSSSQASCKAGQFADDANYHYACIADNSWKRVGWSSGSW

Secondary structure (DSSP, 8-state):
-----EEEETTEEEE-S-------S-S----SS----S-SS-TT---SS-SS--TTPPPPTT--SS---TT-EEE--TT-SGGGTTSEEEEEETTTTEEEEEETTEEEEEEETTS-EEETTS--PPPTT--EEEPPTTSPPPEEEEE-TTS-EEEESS-----S-----PPPPSSTTSS--TT-EEE-SSEEEEEEETTEEEEEES-SS--

Organism: NCBI:txid178901